Protein AF-A0A7Z9WKA9-F1 (afdb_monomer_lite)

pLDDT: mean 94.16, std 6.02, range [57.19, 98.69]

Secondary structure (DSSP, 8-state):
-TT---PPP--GGG--HHHHHHHHHHT-TTS---PPPP--SEEEEE--HHHHHHTEEE--TTTGGGS---SSSEEEEEEEETTT--EEEEEEEGGGTEEE--HHHHHHTTPPBTBEEEEEE-SSTTEEEEEE-EEEEEEEEEEEEEEETTEEEEEEEEEEEEE-B-TTT-EEES-HHHHHHHHHHHHHTT--HHHHHHHHHHHHHTTSTT--EEHHHHHHHHTTTS---HHHHHHHHHH-TTEEEEETTEEEE-GGG-

Sequence (258 aa):
MHLRYQPLPYDRASLDEELLALEGELDDEAAEVQAPPEELDSVTIVLTYPHRRAGTIPLTPRTRSFFPRGRAERTMVTLIDGRTGSPMPGWVVHRHNYVCGLDRWYEEHDLPAGAYIKLERTDDPLAVVVDYLPRRQKSEWVRVAMAVGGRLTFEMRKRIIACEYDELMIVGEEDRAQLDALWLETEREQKPIFEVMCQVFPELAKLNPQGTVHAKTLYSAVNVIKRSPPGPIFAELASRACFVPMGNGYWVYDRRAR

Structure (mmCIF, N/CA/C/O backbone):
data_AF-A0A7Z9WKA9-F1
#
_entry.id   AF-A0A7Z9WKA9-F1
#
loop_
_atom_site.group_PDB
_atom_site.id
_atom_site.type_symbol
_atom_site.label_atom_id
_atom_site.label_alt_id
_atom_site.label_comp_id
_atom_site.label_asym_id
_atom_site.label_entity_id
_atom_site.label_seq_id
_atom_site.pdbx_PDB_ins_code
_atom_site.Cartn_x
_atom_site.Cartn_y
_atom_site.Cartn_z
_atom_site.occupancy
_atom_site.B_iso_or_equiv
_atom_site.auth_seq_id
_atom_site.auth_comp_id
_atom_site.auth_asym_id
_atom_site.auth_atom_id
_atom_site.pdbx_PDB_model_num
ATOM 1 N N . MET A 1 1 ? -1.010 -13.952 4.322 1.00 60.34 1 MET A N 1
ATOM 2 C CA . MET A 1 1 ? 0.022 -14.226 3.297 1.00 60.34 1 MET A CA 1
ATOM 3 C C . MET A 1 1 ? 0.643 -12.932 2.792 1.00 60.34 1 MET A C 1
ATOM 5 O O . MET A 1 1 ? 1.835 -12.754 2.978 1.00 60.34 1 MET A O 1
ATOM 9 N N . HIS A 1 2 ? -0.165 -11.991 2.292 1.00 79.62 2 HIS A N 1
ATOM 10 C CA . HIS A 1 2 ? 0.305 -10.767 1.625 1.00 79.62 2 HIS A CA 1
ATOM 11 C C . HIS A 1 2 ? 1.172 -9.800 2.455 1.00 79.62 2 HIS A C 1
ATOM 13 O O . HIS A 1 2 ? 1.857 -8.977 1.870 1.00 79.62 2 HIS A O 1
ATOM 19 N N . LEU A 1 3 ? 1.186 -9.896 3.791 1.00 86.75 3 LEU A N 1
ATOM 20 C CA . LEU A 1 3 ? 1.992 -9.025 4.666 1.00 86.75 3 LEU A CA 1
ATOM 21 C C . LEU A 1 3 ? 3.351 -9.625 5.060 1.00 86.75 3 LEU A C 1
ATOM 23 O O . LEU A 1 3 ? 4.150 -8.967 5.720 1.00 86.75 3 LEU A O 1
ATOM 27 N N . ARG A 1 4 ? 3.634 -10.888 4.709 1.00 84.38 4 ARG A N 1
ATOM 28 C CA . ARG A 1 4 ? 4.904 -11.519 5.084 1.00 84.38 4 ARG A CA 1
ATOM 29 C C . ARG A 1 4 ? 6.014 -11.005 4.171 1.00 84.38 4 ARG A C 1
ATOM 31 O O . ARG A 1 4 ? 6.155 -11.466 3.046 1.00 84.38 4 ARG A O 1
ATOM 38 N N . TYR A 1 5 ? 6.821 -10.089 4.685 1.00 85.62 5 TYR A N 1
ATOM 39 C CA . TYR A 1 5 ? 8.025 -9.614 4.014 1.00 85.62 5 TYR A CA 1
ATOM 40 C C . TYR A 1 5 ? 9.255 -10.434 4.432 1.00 85.62 5 TYR A C 1
ATOM 42 O O . TYR A 1 5 ? 9.424 -10.773 5.606 1.00 85.62 5 TYR A O 1
ATOM 50 N N . GLN A 1 6 ? 10.110 -10.765 3.465 1.00 84.06 6 GLN A N 1
ATOM 51 C CA . GLN A 1 6 ? 11.454 -11.291 3.705 1.00 84.06 6 GLN A CA 1
ATOM 52 C C . GLN A 1 6 ? 12.446 -10.158 3.425 1.00 84.06 6 GLN A C 1
ATOM 54 O O . GLN A 1 6 ? 12.483 -9.712 2.278 1.00 84.06 6 GLN A O 1
ATOM 59 N N . PRO A 1 7 ? 13.214 -9.685 4.426 1.00 84.38 7 PRO A N 1
ATOM 60 C CA . PRO A 1 7 ? 14.126 -8.562 4.253 1.00 84.38 7 PRO A CA 1
ATOM 61 C C . PRO A 1 7 ? 15.066 -8.744 3.061 1.00 84.38 7 PRO A C 1
ATOM 63 O O . PRO A 1 7 ? 15.837 -9.702 3.004 1.00 84.38 7 PRO A O 1
ATOM 66 N N . LEU A 1 8 ? 14.980 -7.812 2.117 1.00 83.88 8 LEU A N 1
ATOM 67 C CA . LEU A 1 8 ? 15.891 -7.681 0.993 1.00 83.88 8 LEU A CA 1
ATOM 68 C C . LEU A 1 8 ? 16.941 -6.629 1.359 1.00 83.88 8 LEU A C 1
ATOM 70 O O . LEU A 1 8 ? 16.554 -5.506 1.686 1.00 83.88 8 LEU A O 1
ATOM 74 N N . PRO A 1 9 ? 18.244 -6.956 1.324 1.00 85.19 9 PRO A N 1
ATOM 75 C CA . PRO A 1 9 ? 19.276 -5.954 1.533 1.00 85.19 9 PRO A CA 1
ATOM 76 C C . PRO A 1 9 ? 19.237 -4.946 0.381 1.00 85.19 9 PRO A C 1
ATOM 78 O O . PRO A 1 9 ? 19.224 -5.336 -0.787 1.00 85.19 9 PRO A O 1
ATOM 81 N N . TYR A 1 10 ? 19.236 -3.660 0.710 1.00 90.56 10 TYR A N 1
ATOM 82 C CA . TYR A 1 10 ? 19.367 -2.574 -0.253 1.00 90.56 10 TYR A CA 1
ATOM 83 C C . TYR A 1 10 ? 20.232 -1.463 0.338 1.00 90.56 10 TYR A C 1
ATOM 85 O O . TYR A 1 10 ? 20.338 -1.328 1.556 1.00 90.56 10 TYR A O 1
ATOM 93 N N . ASP A 1 11 ? 20.874 -0.680 -0.525 1.00 88.06 11 ASP A N 1
ATOM 94 C CA . ASP A 1 11 ? 21.623 0.491 -0.088 1.00 88.06 11 ASP A CA 1
ATOM 95 C C . ASP A 1 11 ? 20.686 1.698 -0.006 1.00 88.06 11 ASP A C 1
ATOM 97 O O . ASP A 1 11 ? 20.358 2.314 -1.020 1.00 88.06 11 ASP A O 1
ATOM 101 N N . ARG A 1 12 ? 20.243 2.050 1.203 1.00 89.75 12 ARG A N 1
ATOM 102 C CA . ARG A 1 12 ? 19.384 3.222 1.416 1.00 89.75 12 ARG A CA 1
ATOM 103 C C . ARG A 1 12 ? 20.073 4.540 1.043 1.00 89.75 12 ARG A C 1
ATOM 105 O O . ARG A 1 12 ? 19.378 5.501 0.733 1.00 89.75 12 ARG A O 1
ATOM 112 N N . ALA A 1 13 ? 21.409 4.595 1.024 1.00 90.25 13 ALA A N 1
ATOM 113 C CA . ALA A 1 13 ? 22.141 5.785 0.589 1.00 90.25 13 ALA A CA 1
ATOM 114 C C . ALA A 1 13 ? 22.026 6.040 -0.926 1.00 90.25 13 ALA A C 1
ATOM 116 O O . ALA A 1 13 ? 22.354 7.132 -1.381 1.00 90.25 13 ALA A O 1
ATOM 117 N N . SER A 1 14 ? 21.539 5.060 -1.698 1.00 90.62 14 SER A N 1
ATOM 118 C CA . SER A 1 14 ? 21.220 5.240 -3.120 1.00 90.62 14 SER A CA 1
ATOM 119 C C . SER A 1 14 ? 19.932 6.032 -3.369 1.00 90.62 14 SER A C 1
ATOM 121 O O . SER A 1 14 ? 19.694 6.454 -4.498 1.00 90.62 14 SER A O 1
ATOM 123 N N . LEU A 1 15 ? 19.099 6.228 -2.341 1.00 93.94 15 LEU A N 1
ATOM 124 C CA . LEU A 1 15 ? 17.851 6.973 -2.460 1.00 93.94 15 LEU A CA 1
ATOM 125 C C . LEU A 1 15 ? 18.128 8.472 -2.337 1.00 93.94 15 LEU A C 1
ATOM 127 O O . LEU A 1 15 ? 18.676 8.928 -1.332 1.00 93.94 15 LEU A O 1
ATOM 131 N N . ASP A 1 16 ? 17.727 9.233 -3.351 1.00 93.50 16 ASP A N 1
ATOM 132 C CA . ASP A 1 16 ? 17.749 10.692 -3.300 1.00 93.50 16 ASP A CA 1
ATOM 133 C C . ASP A 1 16 ? 16.645 11.252 -2.382 1.00 93.50 16 ASP A C 1
ATOM 135 O O . ASP A 1 16 ? 15.792 10.526 -1.864 1.00 93.50 16 ASP A O 1
ATOM 139 N N . GLU A 1 17 ? 16.667 12.567 -2.151 1.00 93.81 17 GLU A N 1
ATOM 140 C CA . GLU A 1 17 ? 15.704 13.242 -1.270 1.00 93.81 17 GLU A CA 1
ATOM 141 C C . GLU A 1 17 ? 14.246 13.026 -1.705 1.00 93.81 17 GLU A C 1
ATOM 143 O O . GLU A 1 17 ? 13.363 12.905 -0.855 1.00 93.81 17 GLU A O 1
ATOM 148 N N . GLU A 1 18 ? 13.994 12.928 -3.013 1.00 95.12 18 GLU A N 1
ATOM 149 C CA . GLU A 1 18 ? 12.659 12.694 -3.562 1.00 95.12 18 GLU A CA 1
ATOM 150 C C . GLU A 1 18 ? 12.162 11.278 -3.236 1.00 95.12 18 GLU A C 1
ATOM 152 O O . GLU A 1 18 ? 11.067 11.116 -2.694 1.00 95.12 18 GLU A O 1
ATOM 157 N N . LEU A 1 19 ? 12.967 10.241 -3.487 1.00 95.81 19 LEU A N 1
ATOM 158 C CA . LEU A 1 19 ? 12.618 8.857 -3.155 1.00 95.81 19 LEU A CA 1
ATOM 159 C C . LEU A 1 19 ? 12.483 8.640 -1.643 1.00 95.81 19 LEU A C 1
ATOM 161 O O . LEU A 1 19 ? 11.615 7.880 -1.210 1.00 95.81 19 LEU A O 1
ATOM 165 N N . LEU A 1 20 ? 13.297 9.323 -0.835 1.00 94.06 20 LEU A N 1
ATOM 166 C CA . LEU A 1 20 ? 13.196 9.299 0.626 1.00 94.06 20 LEU A CA 1
ATOM 167 C C . LEU A 1 20 ? 11.899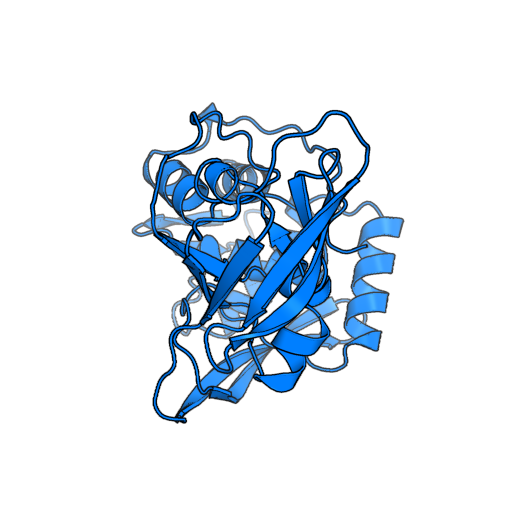 9.950 1.126 1.00 94.06 20 LEU A C 1
ATOM 169 O O . LEU A 1 20 ? 11.256 9.412 2.029 1.00 94.06 20 LEU A O 1
ATOM 173 N N . ALA A 1 21 ? 11.488 11.073 0.531 1.00 93.50 21 ALA A N 1
ATOM 174 C CA . ALA A 1 21 ? 10.212 11.710 0.845 1.00 93.50 21 ALA A CA 1
ATOM 175 C C . ALA A 1 21 ? 9.033 10.792 0.484 1.00 93.50 21 ALA A C 1
ATOM 177 O O . ALA A 1 21 ? 8.147 10.572 1.310 1.00 93.50 21 ALA A O 1
ATOM 178 N N . LEU A 1 22 ? 9.066 10.175 -0.703 1.00 95.12 22 LEU A N 1
ATOM 179 C CA . LEU A 1 22 ? 8.049 9.213 -1.138 1.00 95.12 22 LEU A CA 1
ATOM 180 C C . LEU A 1 22 ? 8.000 7.958 -0.250 1.00 95.12 22 LEU A C 1
ATOM 182 O O . LEU A 1 22 ? 6.915 7.433 -0.003 1.00 95.12 22 LEU A O 1
ATOM 186 N N . GLU A 1 23 ? 9.145 7.467 0.239 1.00 93.25 23 GLU A N 1
ATOM 187 C CA . GLU A 1 23 ? 9.205 6.354 1.201 1.00 93.25 23 GLU A CA 1
ATOM 188 C C . GLU A 1 23 ? 8.469 6.724 2.497 1.00 93.25 23 GLU A C 1
ATOM 190 O O . GLU A 1 23 ? 7.663 5.933 2.988 1.00 93.25 23 GLU A O 1
ATOM 195 N N . GLY A 1 24 ? 8.695 7.938 3.009 1.00 90.75 24 GLY A N 1
ATOM 196 C CA . GLY A 1 24 ? 8.009 8.459 4.192 1.00 90.75 24 GLY A CA 1
ATOM 197 C C . GLY A 1 24 ? 6.506 8.680 3.987 1.00 90.75 24 GLY A C 1
ATOM 198 O O . GLY A 1 24 ? 5.721 8.379 4.881 1.00 90.75 24 GLY A O 1
ATOM 199 N N . GLU A 1 25 ? 6.083 9.153 2.811 1.00 91.62 25 GLU A N 1
ATOM 200 C CA . GLU A 1 25 ? 4.660 9.311 2.477 1.00 91.62 25 GLU A CA 1
ATOM 201 C C . GLU A 1 25 ? 3.904 7.981 2.414 1.00 91.62 25 GLU A C 1
ATOM 203 O O . GLU A 1 25 ? 2.739 7.915 2.811 1.00 91.62 25 GLU A O 1
ATOM 208 N N . LEU A 1 26 ? 4.545 6.941 1.869 1.00 93.38 26 LEU A N 1
ATOM 209 C CA . LEU A 1 26 ? 3.947 5.611 1.748 1.00 93.38 26 LEU A CA 1
ATOM 210 C C . LEU A 1 26 ? 3.748 4.942 3.108 1.00 93.38 26 LEU A C 1
ATOM 212 O O . LEU A 1 26 ? 2.854 4.105 3.214 1.00 93.38 26 LEU A O 1
ATOM 216 N N . ASP A 1 27 ? 4.554 5.327 4.106 1.00 89.50 27 ASP A N 1
ATOM 217 C CA . ASP A 1 27 ? 4.420 4.941 5.513 1.00 89.50 27 ASP A CA 1
ATOM 218 C C . ASP A 1 27 ? 4.144 3.433 5.670 1.00 89.50 27 ASP A C 1
ATOM 220 O O . ASP A 1 27 ? 3.139 3.000 6.229 1.00 89.50 27 ASP A O 1
ATOM 224 N N . ASP A 1 28 ? 5.019 2.620 5.076 1.00 93.38 28 ASP A N 1
ATOM 225 C CA . ASP A 1 28 ? 4.931 1.159 5.077 1.00 93.38 28 ASP A CA 1
ATOM 226 C C . ASP A 1 28 ? 5.552 0.585 6.364 1.00 93.38 28 ASP A C 1
ATOM 228 O O . ASP A 1 28 ? 6.647 0.969 6.775 1.00 93.38 28 ASP A O 1
ATOM 232 N N . GLU A 1 29 ? 4.881 -0.373 7.004 1.00 91.88 29 GLU A N 1
ATOM 233 C CA . GLU A 1 29 ? 5.267 -0.954 8.295 1.00 91.88 29 GLU A CA 1
ATOM 234 C C . GLU A 1 29 ? 6.562 -1.779 8.264 1.00 91.88 29 GLU A C 1
ATOM 236 O O . GLU A 1 29 ? 7.122 -2.096 9.320 1.00 91.88 29 GLU A O 1
ATOM 241 N N . ALA A 1 30 ? 7.016 -2.162 7.069 1.00 90.50 30 ALA A N 1
ATOM 242 C CA . ALA A 1 30 ? 8.261 -2.883 6.842 1.00 90.50 30 ALA A CA 1
ATOM 243 C C . ALA A 1 30 ? 9.398 -1.978 6.337 1.00 90.50 30 ALA A C 1
ATOM 245 O O . ALA A 1 30 ? 10.492 -2.485 6.077 1.00 90.50 30 ALA A O 1
ATOM 246 N N . ALA A 1 31 ? 9.162 -0.670 6.181 1.00 85.75 31 ALA A N 1
ATOM 247 C CA . ALA A 1 31 ? 10.208 0.288 5.842 1.00 85.75 31 ALA A CA 1
ATOM 248 C C . ALA A 1 31 ? 11.189 0.484 7.013 1.00 85.75 31 ALA A C 1
ATOM 250 O O . ALA A 1 31 ? 10.827 0.361 8.184 1.00 85.75 31 ALA A O 1
ATOM 251 N N . GLU A 1 32 ? 12.438 0.843 6.708 1.00 74.31 32 GLU A N 1
ATOM 252 C CA . GLU A 1 32 ? 13.486 1.079 7.716 1.00 74.31 32 GLU A CA 1
ATOM 253 C C . GLU A 1 32 ? 13.305 2.392 8.505 1.00 74.31 32 GLU A C 1
ATOM 255 O O . GLU A 1 32 ? 14.186 2.791 9.266 1.00 74.31 32 GLU A O 1
ATOM 260 N N . VAL A 1 33 ? 12.172 3.084 8.343 1.00 67.44 33 VAL A N 1
ATOM 261 C CA . VAL A 1 33 ? 11.924 4.400 8.938 1.00 67.44 33 VAL A CA 1
ATOM 262 C C . VAL A 1 33 ? 11.877 4.301 10.465 1.00 67.44 33 VAL A C 1
ATOM 264 O O . VAL A 1 33 ? 10.927 3.798 11.064 1.00 67.44 33 VAL A O 1
ATOM 267 N N . GLN A 1 34 ? 12.915 4.835 11.108 1.00 57.19 34 GLN A N 1
ATOM 268 C CA . GLN A 1 34 ? 13.026 4.961 12.560 1.00 57.19 34 GLN A CA 1
ATOM 269 C C . GLN A 1 34 ? 12.619 6.368 13.004 1.00 57.19 34 GLN A C 1
ATOM 271 O O . GLN A 1 34 ? 13.444 7.147 13.477 1.00 57.19 34 GLN A O 1
ATOM 276 N N . ALA A 1 35 ? 11.343 6.711 12.837 1.00 69.81 35 ALA A N 1
ATOM 277 C CA . ALA A 1 35 ? 10.785 7.900 13.473 1.00 69.81 35 ALA A CA 1
ATOM 278 C C . ALA A 1 35 ? 10.156 7.520 14.827 1.00 69.81 35 ALA A C 1
ATOM 280 O O . ALA A 1 35 ? 9.567 6.437 14.951 1.00 69.81 35 ALA A O 1
ATOM 281 N N . PRO A 1 36 ? 10.282 8.367 15.867 1.00 71.56 36 PRO A N 1
ATOM 282 C CA . PRO A 1 36 ? 9.514 8.175 17.088 1.00 71.56 36 PRO A CA 1
ATOM 283 C C . PRO A 1 36 ? 8.014 8.249 16.763 1.00 71.56 36 PRO A C 1
ATOM 285 O O . PRO A 1 36 ? 7.633 8.961 15.833 1.00 71.56 36 PRO A O 1
ATOM 288 N N . PRO A 1 37 ? 7.153 7.537 17.512 1.00 76.00 37 PRO A N 1
ATOM 289 C CA . PRO A 1 37 ? 5.719 7.645 17.313 1.00 76.00 37 PRO A CA 1
ATOM 290 C C . PRO A 1 37 ? 5.246 9.090 17.462 1.00 76.00 37 PRO A C 1
ATOM 292 O O . PRO A 1 37 ? 5.643 9.771 18.410 1.00 76.00 37 PRO A O 1
ATOM 295 N N . GLU A 1 38 ? 4.383 9.530 16.555 1.00 79.75 38 GLU A N 1
ATOM 296 C CA . GLU A 1 38 ? 3.747 10.840 16.647 1.00 79.75 38 GLU A CA 1
ATOM 297 C C . GLU A 1 38 ? 2.510 10.735 17.548 1.00 79.75 38 GLU A C 1
ATOM 299 O O . GLU A 1 38 ? 1.639 9.885 17.340 1.00 79.75 38 GLU A O 1
ATOM 304 N N . GLU A 1 39 ? 2.425 11.578 18.577 1.00 84.38 39 GLU A N 1
ATOM 305 C CA . GLU A 1 39 ? 1.226 11.683 19.413 1.00 84.38 39 GLU A CA 1
ATOM 306 C C . GLU A 1 39 ? 0.208 12.574 18.696 1.00 84.38 39 GLU A C 1
ATOM 308 O O . GLU A 1 39 ? 0.204 13.795 18.843 1.00 84.38 39 GLU A O 1
ATOM 313 N N . LEU A 1 40 ? -0.613 11.939 17.859 1.00 88.50 40 LEU A N 1
ATOM 314 C CA . LEU A 1 40 ? -1.681 12.573 17.093 1.00 88.50 40 LEU A CA 1
ATOM 315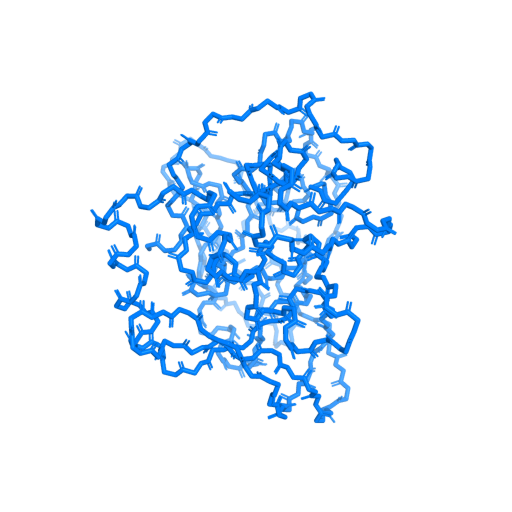 C C . LEU A 1 40 ? -3.050 12.192 17.675 1.00 88.50 40 LEU A C 1
ATOM 317 O O . LEU A 1 40 ? -3.236 11.079 18.184 1.00 88.50 40 LEU A O 1
ATOM 321 N N . ASP A 1 41 ? -4.016 13.102 17.543 1.00 93.00 41 ASP A N 1
ATOM 322 C CA . ASP A 1 41 ? -5.435 12.831 17.828 1.00 93.00 41 ASP A CA 1
ATOM 323 C C . ASP A 1 41 ? -6.137 12.176 16.632 1.00 93.00 41 ASP A C 1
ATOM 325 O O . ASP A 1 41 ? -7.083 11.404 16.793 1.00 93.00 41 ASP A O 1
ATOM 329 N N . SER A 1 42 ? -5.652 12.454 15.417 1.00 96.38 42 SER A N 1
ATOM 330 C CA . SER A 1 42 ? -6.128 11.838 14.183 1.00 96.38 42 SER A CA 1
ATOM 331 C C . SER A 1 42 ? -5.021 11.747 13.137 1.00 96.38 42 SER A C 1
ATOM 333 O O . SER A 1 42 ? -4.151 12.616 13.056 1.00 96.38 42 SER A O 1
ATOM 335 N N . VAL A 1 43 ? -5.060 10.693 12.323 1.00 96.62 43 VAL A N 1
ATOM 336 C CA . VAL A 1 43 ? -4.153 10.495 11.191 1.00 96.62 43 VAL A CA 1
ATOM 337 C C . VAL A 1 43 ? -4.918 9.942 9.996 1.00 96.62 43 VAL A C 1
ATOM 339 O O . VAL A 1 43 ? -5.817 9.120 10.155 1.00 96.62 43 VAL A O 1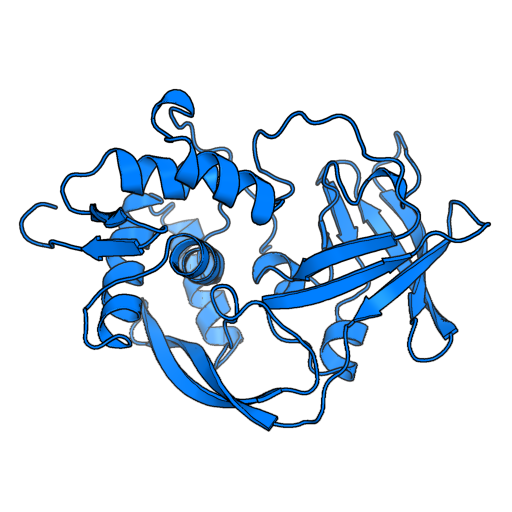
ATOM 342 N N . THR A 1 44 ? -4.527 10.363 8.795 1.00 97.12 44 THR A N 1
ATOM 343 C CA . THR A 1 44 ? -4.993 9.770 7.539 1.00 97.12 44 THR A CA 1
ATOM 344 C C . THR A 1 44 ? -3.832 9.064 6.852 1.00 97.12 44 THR A C 1
ATOM 346 O O . THR A 1 44 ? -2.771 9.664 6.655 1.00 97.12 44 THR A O 1
ATOM 349 N N . ILE A 1 45 ? -4.051 7.808 6.472 1.00 96.44 45 ILE A N 1
ATOM 350 C CA . ILE A 1 45 ? -3.089 6.955 5.769 1.00 96.44 45 ILE A CA 1
ATOM 351 C C . ILE A 1 45 ? -3.686 6.431 4.462 1.00 96.44 45 ILE A C 1
ATOM 353 O O . ILE A 1 45 ? -4.905 6.406 4.287 1.00 96.44 45 ILE A O 1
ATOM 357 N N . VAL A 1 46 ? -2.829 5.977 3.549 1.00 97.62 46 VAL A N 1
ATOM 358 C CA . VAL A 1 46 ? -3.258 5.300 2.319 1.00 97.62 46 VAL A CA 1
ATOM 359 C C . VAL A 1 46 ? -3.382 3.797 2.574 1.00 97.62 46 VAL A C 1
ATOM 361 O O . VAL A 1 46 ? -2.441 3.158 3.040 1.00 97.62 46 VAL A O 1
ATOM 364 N N . LEU A 1 47 ? -4.524 3.204 2.224 1.00 97.94 47 LEU A N 1
ATOM 365 C CA . LEU A 1 47 ? -4.734 1.759 2.277 1.00 97.94 47 LEU A CA 1
ATOM 366 C C . LEU A 1 47 ? -3.917 1.063 1.182 1.00 97.94 47 LEU A C 1
ATOM 368 O O . LEU A 1 47 ? -4.316 1.042 0.018 1.00 97.94 47 LEU A O 1
ATOM 372 N N . THR A 1 48 ? -2.776 0.472 1.526 1.00 97.81 48 THR A N 1
ATOM 373 C CA . THR A 1 48 ? -1.955 -0.246 0.539 1.00 97.81 48 THR A CA 1
ATOM 374 C C . THR A 1 48 ? -2.615 -1.562 0.108 1.00 97.81 48 THR A C 1
ATOM 376 O O . THR A 1 48 ? -3.443 -2.133 0.823 1.00 97.81 48 THR A O 1
ATOM 379 N N . TYR A 1 49 ? -2.244 -2.081 -1.068 1.00 97.62 49 TYR A N 1
ATOM 380 C CA . TYR A 1 49 ? -2.816 -3.329 -1.585 1.00 97.62 49 TYR A CA 1
ATOM 381 C C . TYR A 1 49 ? -2.656 -4.527 -0.621 1.00 97.62 49 TYR A C 1
ATOM 383 O O . TYR A 1 49 ? -3.657 -5.203 -0.365 1.00 97.62 49 TYR A O 1
ATOM 391 N N . PRO A 1 50 ? -1.477 -4.783 -0.010 1.00 97.06 50 PRO A N 1
ATOM 392 C CA . PRO A 1 50 ? -1.326 -5.858 0.973 1.00 97.06 50 PRO A CA 1
ATOM 393 C C . PRO A 1 50 ? -2.272 -5.730 2.173 1.00 97.06 50 PRO A C 1
ATOM 395 O O . PRO A 1 50 ? -2.849 -6.729 2.607 1.00 97.06 50 PRO A O 1
ATOM 398 N N . HIS A 1 51 ? -2.459 -4.506 2.674 1.00 97.75 51 HIS A N 1
ATOM 399 C CA . HIS A 1 51 ? -3.322 -4.193 3.813 1.00 97.75 51 HIS A CA 1
ATOM 400 C C . HIS A 1 51 ? -4.806 -4.327 3.478 1.00 97.75 51 HIS A C 1
ATOM 402 O O . HIS A 1 51 ? -5.539 -4.975 4.229 1.00 97.75 51 HIS A O 1
ATOM 408 N N . ARG A 1 52 ? -5.228 -3.859 2.292 1.00 97.44 52 ARG A N 1
ATOM 409 C CA . ARG A 1 52 ? -6.567 -4.144 1.756 1.00 97.44 52 ARG A CA 1
ATOM 410 C C . ARG A 1 52 ? -6.785 -5.656 1.751 1.00 97.44 52 ARG A C 1
ATOM 412 O O . ARG A 1 52 ? -7.736 -6.153 2.345 1.00 97.44 52 ARG A O 1
ATOM 419 N N . ARG A 1 53 ? -5.912 -6.406 1.071 1.00 95.94 53 ARG A N 1
ATOM 420 C CA . ARG A 1 53 ? -6.072 -7.855 0.861 1.00 95.94 53 ARG A CA 1
ATOM 421 C C . ARG A 1 53 ? -6.106 -8.658 2.159 1.00 95.94 53 ARG A C 1
ATOM 423 O O . ARG A 1 53 ? -6.693 -9.739 2.175 1.00 95.94 53 ARG A O 1
ATOM 430 N N . ALA A 1 54 ? -5.443 -8.170 3.201 1.00 96.25 54 ALA A N 1
ATOM 431 C CA . ALA A 1 54 ? -5.361 -8.829 4.496 1.00 96.25 54 ALA A CA 1
ATOM 432 C C . ALA A 1 54 ? -6.403 -8.337 5.517 1.00 96.25 54 ALA A C 1
ATOM 434 O O . ALA A 1 54 ? -6.512 -8.957 6.573 1.00 96.25 54 ALA A O 1
ATOM 435 N N . GLY A 1 55 ? -7.145 -7.260 5.232 1.00 97.31 55 GLY A N 1
ATOM 436 C CA . GLY A 1 55 ? -8.080 -6.665 6.191 1.00 97.31 55 GLY A CA 1
ATOM 437 C C . GLY A 1 55 ? -7.368 -6.061 7.399 1.00 97.31 55 GLY A C 1
ATOM 438 O O . GLY A 1 55 ? -7.746 -6.329 8.546 1.00 97.31 55 GLY A O 1
ATOM 439 N N . THR A 1 56 ? -6.281 -5.325 7.153 1.00 97.62 56 THR A N 1
ATOM 440 C CA . THR A 1 56 ? -5.402 -4.805 8.204 1.00 97.62 56 THR A CA 1
ATOM 441 C C . THR A 1 56 ? -4.992 -3.351 7.989 1.00 97.62 56 THR A C 1
ATOM 443 O O . THR A 1 56 ? -5.040 -2.844 6.876 1.00 97.62 56 THR A O 1
ATOM 446 N N . ILE A 1 57 ? -4.503 -2.713 9.054 1.00 96.88 57 ILE A N 1
ATOM 447 C CA . ILE A 1 57 ? -3.863 -1.389 9.044 1.00 96.88 57 ILE A CA 1
ATOM 448 C C . ILE A 1 57 ? -2.408 -1.519 9.523 1.00 96.88 57 ILE A C 1
ATOM 450 O O . ILE A 1 57 ? -2.165 -2.269 10.476 1.00 96.88 57 ILE A O 1
ATOM 454 N N . PRO A 1 58 ? -1.439 -0.819 8.907 1.00 95.69 58 PRO A N 1
ATOM 455 C CA . PRO A 1 58 ? -0.045 -0.833 9.349 1.00 95.69 58 PRO A CA 1
ATOM 456 C C . PRO A 1 58 ? 0.144 -0.142 10.707 1.00 95.69 58 PRO A C 1
ATOM 458 O O . PRO A 1 58 ? -0.524 0.844 11.011 1.00 95.69 58 PRO A O 1
ATOM 461 N N . LEU A 1 59 ? 1.093 -0.630 11.514 1.00 93.81 59 LEU A N 1
ATOM 462 C CA . LEU A 1 59 ? 1.600 0.029 12.727 1.00 93.81 59 LEU A CA 1
ATOM 463 C C . LEU A 1 59 ? 2.930 0.727 12.435 1.00 93.81 59 LEU A C 1
ATOM 465 O O . LEU A 1 59 ? 4.015 0.200 12.712 1.00 93.81 59 LEU A O 1
ATOM 469 N N . THR A 1 60 ? 2.827 1.941 11.924 1.00 92.50 60 THR A N 1
ATOM 470 C CA . THR A 1 60 ? 3.940 2.820 11.562 1.00 92.50 60 THR A CA 1
ATOM 471 C C . THR A 1 60 ? 4.185 3.856 12.657 1.00 92.50 60 THR A C 1
ATOM 473 O O . THR A 1 60 ? 3.420 3.912 13.627 1.00 92.50 60 THR A O 1
ATOM 476 N N . PRO A 1 61 ? 5.230 4.698 12.567 1.00 89.25 61 PRO A N 1
ATOM 477 C CA . PRO A 1 61 ? 5.391 5.816 13.494 1.00 89.25 61 PRO A CA 1
ATOM 478 C C . PRO A 1 61 ? 4.137 6.702 13.607 1.00 89.25 61 PRO A C 1
ATOM 480 O O . PRO A 1 61 ? 3.819 7.161 14.704 1.00 89.25 61 PRO A O 1
ATOM 483 N N . ARG A 1 62 ? 3.369 6.868 12.521 1.00 91.00 62 ARG A N 1
ATOM 484 C CA . ARG A 1 62 ? 2.172 7.724 12.500 1.00 91.00 62 ARG A CA 1
ATOM 485 C C . ARG A 1 62 ? 0.916 7.066 13.075 1.00 91.00 62 ARG A C 1
ATOM 487 O O . ARG A 1 62 ? 0.032 7.772 13.546 1.00 91.00 62 ARG A O 1
ATOM 494 N N . THR A 1 63 ? 0.814 5.735 13.060 1.00 94.25 63 THR A N 1
ATOM 495 C CA . THR A 1 63 ? -0.389 5.016 13.534 1.00 94.25 63 THR A CA 1
ATOM 496 C C . THR A 1 63 ? -0.193 4.303 14.870 1.00 94.25 63 THR A C 1
ATOM 498 O O . THR A 1 63 ? -1.160 4.004 15.568 1.00 94.25 63 THR A O 1
ATOM 501 N N . ARG A 1 64 ? 1.051 4.022 15.278 1.00 92.56 64 ARG A N 1
ATOM 502 C CA . ARG A 1 64 ? 1.348 3.194 16.458 1.00 92.56 64 ARG A CA 1
ATOM 503 C C . ARG A 1 64 ? 0.850 3.790 17.773 1.00 92.56 64 ARG A C 1
ATOM 505 O O . ARG A 1 64 ? 0.558 3.025 18.686 1.00 92.56 64 ARG A O 1
ATOM 512 N N . SER A 1 65 ? 0.766 5.113 17.894 1.00 92.94 65 SER A N 1
ATOM 513 C CA . SER A 1 65 ? 0.296 5.787 19.115 1.00 92.94 65 SER A CA 1
ATOM 514 C C . SER A 1 65 ? -1.208 5.609 19.364 1.00 92.94 65 SER A C 1
ATOM 516 O O . SER A 1 65 ? -1.644 5.747 20.507 1.00 92.94 65 SER A O 1
ATOM 518 N N . PHE A 1 66 ? -1.990 5.249 18.340 1.00 95.19 66 PHE A N 1
ATOM 519 C CA . PHE A 1 66 ? -3.427 4.981 18.454 1.00 95.19 66 PHE A CA 1
ATOM 520 C C . PHE A 1 66 ? -3.723 3.629 19.108 1.00 95.19 66 PHE A C 1
ATOM 522 O O . PHE A 1 66 ? -4.814 3.426 19.623 1.00 95.19 66 PHE A O 1
ATOM 529 N N . PHE A 1 67 ? -2.762 2.703 19.108 1.00 94.94 67 PHE A N 1
ATOM 530 C CA . PHE A 1 67 ? -2.967 1.331 19.561 1.00 94.94 67 PHE A CA 1
ATOM 531 C C . PHE A 1 67 ? -2.163 1.025 20.832 1.00 94.94 67 PHE A C 1
ATOM 533 O O . PHE A 1 67 ? -1.080 1.582 21.048 1.00 94.94 67 PHE A O 1
ATOM 540 N N . PRO A 1 68 ? -2.642 0.101 21.685 1.00 92.50 68 PRO A N 1
ATOM 541 C CA . PRO A 1 68 ? -1.933 -0.279 22.897 1.00 92.50 68 PRO A CA 1
ATOM 542 C C . PRO A 1 68 ? -0.575 -0.897 22.564 1.00 92.50 68 PRO A C 1
ATOM 544 O O . PRO A 1 68 ? -0.444 -1.716 21.654 1.00 92.50 68 PRO A O 1
ATOM 547 N N . ARG A 1 69 ? 0.441 -0.568 23.365 1.00 87.81 69 ARG A N 1
ATOM 548 C CA . ARG A 1 69 ? 1.743 -1.246 23.324 1.00 87.81 69 ARG A CA 1
ATOM 549 C C . ARG A 1 69 ? 1.677 -2.525 24.155 1.00 87.81 69 ARG A C 1
ATOM 551 O O . ARG A 1 69 ? 1.077 -2.543 25.226 1.00 87.81 69 ARG A O 1
ATOM 558 N N . GLY A 1 70 ? 2.318 -3.596 23.696 1.00 80.12 70 GLY A N 1
ATOM 559 C CA . GLY A 1 70 ? 2.284 -4.878 24.394 1.00 80.12 70 GLY A CA 1
ATOM 560 C C . GLY A 1 70 ? 3.515 -5.739 24.143 1.00 80.12 70 GLY A C 1
ATOM 561 O O . GLY A 1 70 ? 4.215 -5.579 23.149 1.00 80.12 70 GLY A O 1
ATOM 562 N N . ARG A 1 71 ? 3.778 -6.659 25.079 1.00 76.12 71 ARG A N 1
ATOM 563 C CA . ARG A 1 71 ? 4.766 -7.745 24.919 1.00 76.12 71 ARG A CA 1
ATOM 564 C C . ARG A 1 71 ? 4.128 -9.075 24.506 1.00 76.12 71 ARG A C 1
ATOM 566 O O . ARG A 1 71 ? 4.848 -10.005 24.160 1.00 76.12 71 ARG A O 1
ATOM 573 N N . ALA A 1 72 ? 2.799 -9.177 24.590 1.00 83.56 72 ALA A N 1
ATOM 574 C CA . ALA A 1 72 ? 2.056 -10.332 24.100 1.00 83.56 72 ALA A CA 1
ATOM 575 C C . ALA A 1 72 ? 2.175 -10.431 22.571 1.00 83.56 72 ALA A C 1
ATOM 577 O O . ALA A 1 72 ? 2.450 -9.436 21.906 1.00 83.56 72 ALA A O 1
ATOM 578 N N . GLU A 1 73 ? 1.933 -11.616 21.999 1.00 87.25 73 GLU A N 1
ATOM 579 C CA . GLU A 1 73 ? 1.917 -11.764 20.536 1.00 87.25 73 GLU A CA 1
ATOM 580 C C . GLU A 1 73 ? 0.837 -10.871 19.912 1.00 87.25 73 GLU A C 1
ATOM 582 O O . GLU A 1 73 ? 1.068 -10.230 18.883 1.00 87.25 73 GLU A O 1
ATOM 587 N N . ARG A 1 74 ? -0.337 -10.821 20.557 1.00 92.62 74 ARG A N 1
ATOM 588 C CA . ARG A 1 74 ? -1.494 -10.046 20.111 1.00 92.62 74 ARG A CA 1
ATOM 589 C C . ARG A 1 74 ? -2.205 -9.393 21.288 1.00 92.62 74 ARG A C 1
ATOM 591 O O . ARG A 1 74 ? -2.306 -9.999 22.353 1.00 92.62 74 ARG A O 1
ATOM 598 N N . THR A 1 75 ? -2.736 -8.196 21.067 1.00 95.56 75 THR A N 1
ATOM 599 C CA . THR A 1 75 ? -3.626 -7.499 22.007 1.00 95.56 75 THR A CA 1
ATOM 600 C C . THR A 1 75 ? -4.968 -7.267 21.330 1.00 95.56 75 THR A C 1
ATOM 602 O O . THR A 1 75 ? -5.001 -6.769 20.208 1.00 95.56 75 THR A O 1
ATOM 605 N N . MET A 1 76 ? -6.063 -7.640 21.992 1.00 96.25 76 MET A N 1
ATOM 606 C CA . MET A 1 76 ? -7.410 -7.353 21.499 1.00 96.25 76 MET A CA 1
ATOM 607 C C . MET A 1 76 ? -7.722 -5.865 21.672 1.00 96.25 76 MET A C 1
ATOM 609 O O . MET A 1 76 ? -7.398 -5.285 22.708 1.00 96.25 76 MET A O 1
ATOM 613 N N . VAL A 1 77 ? -8.347 -5.279 20.660 1.00 97.56 77 VAL A N 1
ATOM 614 C CA . VAL A 1 77 ? -8.824 -3.894 20.634 1.00 97.56 77 VAL A CA 1
ATOM 615 C C . VAL A 1 77 ? -10.223 -3.847 20.031 1.00 97.56 77 VAL A C 1
ATOM 617 O O . VAL A 1 77 ? -10.646 -4.777 19.340 1.00 97.56 77 VAL A O 1
ATOM 620 N N . THR A 1 78 ? -10.928 -2.753 20.273 1.00 98.38 78 THR A N 1
ATOM 621 C CA . THR A 1 78 ? -12.200 -2.435 19.629 1.00 98.38 78 THR A CA 1
ATOM 622 C C . THR A 1 78 ? -11.948 -1.409 18.532 1.00 98.38 78 THR A C 1
ATOM 624 O O . THR A 1 78 ? -11.494 -0.300 18.797 1.00 98.38 78 THR A O 1
ATOM 627 N N . LEU A 1 79 ? -12.238 -1.769 17.289 1.00 98.50 79 LEU A N 1
ATOM 628 C CA . LEU A 1 79 ? -12.249 -0.848 16.159 1.00 98.50 79 LEU A CA 1
ATOM 629 C C . LEU A 1 79 ? -13.672 -0.311 16.020 1.00 98.50 79 LEU A C 1
ATOM 631 O O . LEU A 1 79 ? -14.600 -1.082 15.821 1.00 98.50 79 LEU A O 1
ATOM 635 N N . ILE A 1 80 ? -13.873 0.988 16.172 1.00 98.62 80 ILE A N 1
ATOM 636 C CA . ILE A 1 80 ? -15.195 1.610 16.073 1.00 98.62 80 ILE A CA 1
ATOM 637 C C . ILE A 1 80 ? -15.355 2.130 14.650 1.00 98.62 80 ILE A C 1
ATOM 639 O O . ILE A 1 80 ? -14.548 2.938 14.201 1.00 98.62 80 ILE A O 1
ATOM 643 N N . ASP A 1 81 ? -16.388 1.686 13.944 1.00 98.25 81 ASP A N 1
ATOM 644 C CA . ASP A 1 81 ? -16.716 2.221 12.625 1.00 98.25 81 ASP A CA 1
ATOM 645 C C . ASP A 1 81 ? -17.155 3.687 12.759 1.00 98.25 81 ASP A C 1
ATOM 647 O O . ASP A 1 81 ? -18.225 3.967 13.301 1.00 98.25 81 ASP A O 1
ATOM 651 N N . GLY A 1 82 ? -16.357 4.626 12.250 1.00 97.44 82 GLY A N 1
ATOM 652 C CA . GLY A 1 82 ? -16.651 6.061 12.301 1.00 97.44 82 GLY A CA 1
ATOM 653 C C . GLY A 1 82 ? -17.933 6.458 11.561 1.00 97.44 82 GLY A C 1
ATOM 654 O O . GLY A 1 82 ? -18.522 7.497 11.861 1.00 97.44 82 GLY A O 1
ATOM 655 N N . ARG A 1 83 ? -18.426 5.613 10.643 1.00 94.44 83 ARG A N 1
ATOM 656 C CA . ARG A 1 83 ? -19.669 5.862 9.896 1.00 94.44 83 ARG A CA 1
ATOM 657 C C . ARG A 1 83 ? -20.922 5.533 10.695 1.00 94.44 83 ARG A C 1
ATOM 659 O O . ARG A 1 83 ? -21.936 6.215 10.548 1.00 94.44 83 ARG A O 1
ATOM 666 N N . THR A 1 84 ? -20.876 4.460 11.481 1.00 96.38 84 THR A N 1
ATOM 667 C CA . THR A 1 84 ? -22.061 3.878 12.137 1.00 96.38 84 THR A CA 1
ATOM 668 C C . THR A 1 84 ? -21.991 3.901 13.662 1.00 96.38 84 THR A C 1
ATOM 670 O O . THR A 1 84 ? -23.014 3.729 14.319 1.00 96.38 84 THR A O 1
ATOM 673 N N . GLY A 1 85 ? -20.804 4.105 14.235 1.00 96.81 85 GLY A N 1
ATOM 674 C CA . GLY A 1 85 ? -20.518 3.928 15.658 1.00 96.81 85 GLY A CA 1
ATOM 675 C C . GLY A 1 85 ? -20.446 2.460 16.094 1.00 96.81 85 GLY A C 1
ATOM 676 O O . GLY A 1 85 ? -20.324 2.186 17.288 1.00 96.81 85 GLY A O 1
ATOM 677 N N . SER A 1 86 ? -20.543 1.508 15.160 1.00 97.38 86 SER A N 1
ATOM 678 C CA . SER A 1 86 ? -20.582 0.081 15.487 1.00 97.38 86 SER A CA 1
ATOM 679 C C . SER A 1 86 ? -19.204 -0.420 15.929 1.00 97.38 86 SER A C 1
ATOM 681 O O . SER A 1 86 ? -18.215 -0.171 15.236 1.00 97.38 86 SER A O 1
ATOM 683 N N . PRO A 1 87 ? -19.107 -1.158 17.049 1.00 97.94 87 PRO A N 1
ATOM 684 C CA . PRO A 1 87 ? -17.855 -1.769 17.465 1.00 97.94 87 PRO A CA 1
ATOM 685 C C . PRO A 1 87 ? -17.553 -3.020 16.632 1.00 97.94 87 PRO A C 1
ATOM 687 O O . PRO A 1 87 ? -18.412 -3.876 16.417 1.00 97.94 87 PRO A O 1
ATOM 690 N N . MET A 1 88 ? -16.299 -3.157 16.225 1.00 98.00 88 MET A N 1
ATOM 691 C CA . MET A 1 88 ? -15.746 -4.285 15.485 1.00 98.00 88 MET A CA 1
ATOM 692 C C . MET A 1 88 ? -14.549 -4.848 16.265 1.00 98.00 88 MET A C 1
ATOM 694 O O . MET A 1 88 ? -13.711 -4.081 16.747 1.00 98.00 88 MET A O 1
ATOM 698 N N . PRO A 1 89 ? -14.431 -6.174 16.430 1.00 97.75 89 PRO A N 1
ATOM 699 C CA . PRO A 1 89 ? -13.279 -6.757 17.107 1.00 97.75 89 PRO A CA 1
ATOM 700 C C . PRO A 1 89 ? -12.020 -6.621 16.243 1.00 97.75 89 PRO A C 1
ATOM 702 O O . PRO A 1 89 ? -12.036 -6.949 15.057 1.00 97.75 89 PRO A O 1
ATOM 705 N N . GLY A 1 90 ? -10.915 -6.194 16.852 1.00 97.56 90 GLY A N 1
ATOM 706 C CA . GLY A 1 90 ? -9.612 -6.121 16.200 1.00 97.56 90 GLY A CA 1
ATOM 707 C C . GLY A 1 90 ? -8.486 -6.697 17.052 1.00 97.56 90 GLY A C 1
ATOM 708 O O . GLY A 1 90 ? -8.605 -6.859 18.269 1.00 97.56 90 GLY A O 1
ATOM 709 N N . TRP A 1 91 ? -7.358 -6.997 16.409 1.00 97.00 91 TRP A N 1
ATOM 710 C CA . TRP A 1 91 ? -6.153 -7.465 17.094 1.00 97.00 91 TRP A CA 1
ATOM 711 C C . TRP A 1 91 ? -4.918 -6.728 16.611 1.00 97.00 91 TRP A C 1
ATOM 713 O O . TRP A 1 91 ? -4.570 -6.772 15.433 1.00 97.00 91 TRP A O 1
ATOM 723 N N . VAL A 1 92 ? -4.207 -6.120 17.553 1.00 96.56 92 VAL A N 1
ATOM 724 C CA . VAL A 1 92 ? -2.867 -5.574 17.349 1.00 96.56 92 VAL A CA 1
ATOM 725 C C . VAL A 1 92 ? -1.888 -6.741 17.329 1.00 96.56 92 VAL A C 1
ATOM 727 O O . VAL A 1 92 ? -1.752 -7.440 18.332 1.00 96.56 92 VAL A O 1
ATOM 730 N N . VAL A 1 93 ? -1.211 -6.971 16.206 1.00 93.75 93 VAL A N 1
ATOM 731 C CA . VAL A 1 93 ? -0.222 -8.042 16.019 1.00 93.75 93 VAL A CA 1
ATOM 732 C C . VAL A 1 93 ? 1.183 -7.451 16.122 1.00 93.75 93 VAL A C 1
ATOM 734 O O . VAL A 1 93 ? 1.789 -7.038 15.133 1.00 93.75 93 VAL A O 1
ATOM 737 N N . HIS A 1 94 ? 1.722 -7.430 17.344 1.00 89.50 94 HIS A N 1
ATOM 738 C CA . HIS A 1 94 ? 2.957 -6.706 17.685 1.00 89.50 94 HIS A CA 1
ATOM 739 C C . HIS A 1 94 ? 4.177 -7.178 16.897 1.00 89.50 94 HIS A C 1
ATOM 741 O O . HIS A 1 94 ? 4.970 -6.364 16.437 1.00 89.50 94 HIS A O 1
ATOM 747 N N . ARG A 1 95 ? 4.316 -8.494 16.694 1.00 86.00 95 ARG A N 1
ATOM 748 C CA . ARG A 1 95 ? 5.468 -9.078 15.984 1.00 86.00 95 ARG A CA 1
ATOM 749 C C . ARG A 1 95 ? 5.555 -8.639 14.520 1.00 86.00 95 ARG A C 1
ATOM 751 O O . ARG A 1 95 ? 6.641 -8.651 13.948 1.00 86.00 95 ARG A O 1
ATOM 758 N N . HIS A 1 96 ? 4.418 -8.315 13.913 1.00 84.75 96 HIS A N 1
ATOM 759 C CA . HIS A 1 96 ? 4.318 -8.042 12.484 1.00 84.75 96 HIS A CA 1
ATOM 760 C C . HIS A 1 96 ? 3.856 -6.616 12.171 1.00 84.75 96 HIS A C 1
ATOM 762 O O . HIS A 1 96 ? 3.620 -6.317 11.010 1.00 84.75 96 HIS A O 1
ATOM 768 N N . ASN A 1 97 ? 3.767 -5.746 13.183 1.00 91.38 97 ASN A N 1
ATOM 769 C CA . ASN A 1 97 ? 3.455 -4.326 13.035 1.00 91.38 97 ASN A CA 1
ATOM 770 C C . ASN A 1 97 ? 2.167 -4.040 12.237 1.00 91.38 97 ASN A C 1
ATOM 772 O O . ASN A 1 97 ? 2.162 -3.179 11.366 1.00 91.38 97 ASN A O 1
ATOM 776 N N . TYR A 1 98 ? 1.059 -4.716 12.545 1.00 95.00 98 TYR A N 1
ATOM 777 C CA . TYR A 1 98 ? -0.245 -4.369 11.969 1.00 95.00 98 TYR A CA 1
ATOM 778 C C . TYR A 1 98 ? -1.396 -4.637 12.939 1.00 95.00 98 TYR A C 1
ATOM 780 O O . TYR A 1 98 ? -1.242 -5.360 13.924 1.00 95.00 98 TYR A O 1
ATOM 788 N N . VAL A 1 99 ? -2.568 -4.092 12.627 1.00 97.00 99 VAL A N 1
ATOM 789 C CA . VAL A 1 99 ? -3.843 -4.385 13.293 1.00 97.00 99 VAL A CA 1
ATOM 790 C C . VAL A 1 99 ? -4.758 -5.099 12.309 1.00 97.00 99 VAL A C 1
ATOM 792 O O . VAL A 1 99 ? -4.887 -4.632 11.183 1.00 97.00 99 VAL A O 1
ATOM 795 N N . CYS A 1 100 ? -5.369 -6.223 12.685 1.00 97.12 100 CYS A N 1
ATOM 796 C CA . CYS A 1 100 ? -6.322 -6.952 11.838 1.00 97.12 100 CYS A CA 1
ATOM 797 C C . CYS A 1 100 ? -7.760 -6.880 12.360 1.00 97.12 100 CYS A C 1
ATOM 799 O O . CYS A 1 100 ? -7.971 -6.588 13.536 1.00 97.12 100 CYS A O 1
ATOM 801 N N . GLY A 1 101 ? -8.723 -7.180 11.481 1.00 97.00 101 GLY A N 1
ATOM 802 C CA . GLY A 1 101 ? -10.164 -7.174 11.781 1.00 97.00 101 GLY A CA 1
ATOM 803 C C . GLY A 1 101 ? -10.999 -6.262 10.875 1.00 97.00 101 GLY A C 1
ATOM 804 O O . GLY A 1 101 ? -12.133 -5.951 11.218 1.00 97.00 101 GLY A O 1
ATOM 805 N N . LEU A 1 102 ? -10.441 -5.801 9.748 1.00 98.00 102 LEU A N 1
ATOM 806 C CA . LEU A 1 102 ? -11.069 -4.822 8.850 1.00 98.00 102 LEU A CA 1
ATOM 807 C C . LEU A 1 102 ? -11.445 -5.393 7.477 1.00 98.00 102 LEU A C 1
ATOM 809 O O . LEU A 1 102 ? -11.874 -4.645 6.608 1.00 98.00 102 LEU A O 1
ATOM 813 N N . ASP A 1 103 ? -11.298 -6.701 7.265 1.00 96.25 103 ASP A N 1
ATOM 814 C CA . ASP A 1 103 ? -11.640 -7.374 6.006 1.00 96.25 103 ASP A CA 1
ATOM 815 C C . ASP A 1 103 ? -13.098 -7.122 5.610 1.00 96.25 103 ASP A C 1
ATOM 817 O O . ASP A 1 103 ? -13.358 -6.589 4.532 1.00 96.25 103 ASP A O 1
ATOM 821 N N . ARG A 1 104 ? -14.038 -7.409 6.517 1.00 96.75 104 ARG A N 1
ATOM 822 C CA . ARG A 1 104 ? -15.468 -7.174 6.275 1.00 96.75 104 ARG A CA 1
ATOM 823 C C . ARG A 1 104 ? -15.793 -5.699 6.112 1.00 96.75 104 ARG A C 1
ATOM 825 O O . ARG A 1 104 ? -16.554 -5.348 5.225 1.00 96.75 104 ARG A O 1
ATOM 832 N N . TRP A 1 105 ? -15.186 -4.837 6.926 1.00 98.00 105 TRP A N 1
ATOM 833 C CA . TRP A 1 105 ? -15.433 -3.396 6.866 1.00 98.00 105 TRP A CA 1
ATOM 834 C C . TRP A 1 105 ? -14.978 -2.800 5.523 1.00 98.00 105 TRP A C 1
ATOM 836 O O . TRP A 1 105 ? -15.704 -2.015 4.918 1.00 98.00 105 TRP A O 1
ATOM 846 N N . TYR A 1 106 ? -13.826 -3.228 4.992 1.00 97.75 106 TYR A N 1
ATOM 847 C CA . TYR A 1 106 ? -13.385 -2.837 3.648 1.00 97.75 106 TYR A CA 1
ATOM 848 C C . TYR A 1 106 ? -14.331 -3.330 2.547 1.00 97.75 106 TYR A C 1
ATOM 850 O O . TYR A 1 106 ? -14.536 -2.614 1.570 1.00 97.75 106 TYR A O 1
ATOM 858 N N . GLU A 1 107 ? -14.889 -4.537 2.678 1.00 95.88 107 GLU A N 1
ATOM 859 C CA . GLU A 1 107 ? -15.838 -5.103 1.710 1.00 95.88 107 GLU A CA 1
ATOM 860 C C . GLU A 1 107 ? -17.208 -4.407 1.759 1.00 95.88 107 GLU A C 1
ATOM 862 O O . GLU A 1 107 ? -17.750 -4.057 0.713 1.00 95.88 107 GLU A O 1
ATOM 867 N N . GLU A 1 108 ? -17.747 -4.158 2.954 1.00 96.06 108 GLU A N 1
ATOM 868 C CA . GLU A 1 108 ? -19.044 -3.499 3.163 1.00 96.06 108 GLU A CA 1
ATOM 869 C C . GLU A 1 108 ? -19.068 -2.063 2.625 1.00 96.06 108 GLU A C 1
ATOM 871 O O . GLU A 1 108 ? -20.081 -1.627 2.074 1.00 96.06 108 GLU A O 1
ATOM 876 N N . HIS A 1 109 ? -17.947 -1.343 2.739 1.00 95.81 109 HIS A N 1
ATOM 877 C CA . HIS A 1 109 ? -17.800 0.030 2.243 1.00 95.81 109 HIS A CA 1
ATOM 878 C C . HIS A 1 109 ? -17.183 0.124 0.835 1.00 95.81 109 HIS A C 1
ATOM 880 O O . HIS A 1 109 ? -16.961 1.233 0.350 1.00 95.81 109 HIS A O 1
ATOM 886 N N . ASP A 1 110 ? -16.922 -1.010 0.172 1.00 95.31 110 ASP A N 1
ATOM 887 C CA . ASP A 1 110 ? -16.303 -1.101 -1.164 1.00 95.31 110 ASP A CA 1
ATOM 888 C C . ASP A 1 110 ? -15.000 -0.279 -1.285 1.00 95.31 110 ASP A C 1
ATOM 890 O O . ASP A 1 110 ? -14.786 0.481 -2.234 1.00 95.31 110 ASP A O 1
ATOM 894 N N . LEU A 1 111 ? -14.120 -0.387 -0.278 1.00 97.00 111 LEU A N 1
ATOM 895 C CA . LEU A 1 111 ? -12.883 0.396 -0.222 1.00 97.00 111 LEU A CA 1
ATOM 896 C C . LEU A 1 111 ? -11.782 -0.230 -1.102 1.00 97.00 111 LEU A C 1
ATOM 898 O O . LEU A 1 111 ? -11.353 -1.368 -0.853 1.00 97.00 111 LEU A O 1
ATOM 902 N N . PRO A 1 112 ? -11.268 0.497 -2.115 1.00 96.94 112 PRO A N 1
ATOM 903 C CA . PRO A 1 112 ? -10.174 0.017 -2.950 1.00 96.94 112 PRO A CA 1
ATOM 904 C C . PRO A 1 112 ? -8.819 0.148 -2.241 1.00 96.94 112 PRO A C 1
ATOM 906 O O . PRO A 1 112 ? -8.633 0.973 -1.344 1.00 96.94 112 PRO A O 1
ATOM 909 N N . ALA A 1 113 ? -7.813 -0.590 -2.722 1.00 97.69 113 ALA A N 1
ATOM 910 C CA . ALA A 1 113 ? -6.431 -0.198 -2.453 1.00 97.69 113 ALA A CA 1
ATOM 911 C C . ALA A 1 113 ? -6.201 1.222 -3.002 1.00 97.69 113 ALA A C 1
ATOM 913 O O . ALA A 1 113 ? -6.671 1.543 -4.092 1.00 97.69 113 ALA A O 1
ATOM 914 N N . GLY A 1 114 ? -5.509 2.066 -2.242 1.00 97.88 114 GLY A N 1
ATOM 915 C CA . GLY A 1 114 ? -5.350 3.498 -2.486 1.00 97.88 114 GLY A CA 1
ATOM 916 C C . GLY A 1 114 ? -6.331 4.384 -1.710 1.00 97.88 114 GLY A C 1
ATOM 917 O O . GLY A 1 114 ? -6.100 5.588 -1.651 1.00 97.88 114 GLY A O 1
ATOM 918 N N . ALA A 1 115 ? -7.390 3.834 -1.102 1.00 98.06 115 ALA A N 1
ATOM 919 C CA . ALA A 1 115 ? -8.342 4.609 -0.300 1.00 98.06 115 ALA A CA 1
ATOM 920 C C . ALA A 1 115 ? -7.673 5.294 0.902 1.00 98.06 115 ALA A C 1
ATOM 922 O O . ALA A 1 115 ? -6.768 4.729 1.517 1.00 98.06 115 ALA A O 1
ATOM 923 N N . TYR A 1 116 ? -8.149 6.484 1.269 1.00 98.38 116 TYR A N 1
ATOM 924 C CA . TYR A 1 116 ? -7.714 7.144 2.498 1.00 98.38 116 TYR A CA 1
ATOM 925 C C . TYR A 1 116 ? -8.480 6.613 3.708 1.00 98.38 116 TYR A C 1
ATOM 927 O O . TYR A 1 116 ? -9.704 6.745 3.782 1.00 98.38 116 TYR A O 1
ATOM 935 N N . ILE A 1 117 ? -7.740 6.060 4.669 1.00 98.31 117 ILE A N 1
ATOM 936 C CA . ILE A 1 117 ? -8.257 5.584 5.953 1.00 98.31 117 ILE A CA 1
ATOM 937 C C . ILE A 1 117 ? -7.879 6.588 7.026 1.00 98.31 117 ILE A C 1
ATOM 939 O O . ILE A 1 117 ? -6.709 6.950 7.160 1.00 98.31 117 ILE A O 1
ATOM 943 N N . LYS A 1 118 ? -8.873 7.027 7.789 1.00 98.31 118 LYS A N 1
ATOM 944 C CA . LYS A 1 118 ? -8.713 7.926 8.920 1.00 98.31 118 LYS A CA 1
ATOM 945 C C . LYS A 1 118 ? -8.777 7.121 10.211 1.00 98.31 118 LYS A C 1
ATOM 947 O O . LYS A 1 118 ? -9.682 6.314 10.405 1.00 98.31 118 LYS A O 1
ATOM 952 N N . LEU A 1 119 ? -7.817 7.356 11.091 1.00 98.25 119 LEU A N 1
ATOM 953 C CA . LEU A 1 119 ? -7.842 6.885 12.466 1.00 98.25 119 LEU A CA 1
ATOM 954 C C . LEU A 1 119 ? -8.080 8.066 13.396 1.00 98.25 119 LEU A C 1
ATOM 956 O O . LEU A 1 119 ? -7.540 9.155 13.175 1.00 98.25 119 LEU A O 1
ATOM 960 N N . GLU A 1 120 ? -8.867 7.843 14.441 1.00 97.88 120 GLU A N 1
ATOM 961 C CA . GLU A 1 120 ? -9.082 8.822 15.504 1.00 97.88 120 GLU A CA 1
ATOM 962 C C . GLU A 1 120 ? -8.968 8.149 16.867 1.00 97.88 120 GLU A C 1
ATOM 964 O O . GLU A 1 120 ? -9.424 7.019 17.085 1.00 97.88 120 GLU A O 1
ATOM 969 N N . ARG A 1 121 ? -8.309 8.855 17.784 1.00 95.56 121 ARG A N 1
ATOM 970 C CA . ARG A 1 121 ? -8.122 8.408 19.157 1.00 95.56 121 ARG A CA 1
ATOM 971 C C . ARG A 1 121 ? -9.443 8.494 19.916 1.00 95.56 121 ARG A C 1
ATOM 973 O O . ARG A 1 121 ? -10.244 9.396 19.692 1.00 95.56 121 ARG A O 1
ATOM 980 N N . THR A 1 122 ? -9.637 7.569 20.848 1.00 95.69 122 THR A N 1
ATOM 981 C CA . THR A 1 122 ? -10.713 7.652 21.839 1.00 95.69 122 THR A CA 1
ATOM 982 C C . THR A 1 122 ? -10.139 7.799 23.243 1.00 95.69 122 THR A C 1
ATOM 984 O O . THR A 1 122 ? -8.935 7.635 23.453 1.00 95.69 122 THR A O 1
ATOM 987 N N . ASP A 1 123 ? -11.009 8.075 24.212 1.00 93.94 123 ASP A N 1
ATOM 988 C CA . ASP A 1 123 ? -10.635 8.092 25.627 1.00 93.94 123 ASP A CA 1
ATOM 989 C C . ASP A 1 123 ? -10.245 6.694 26.154 1.00 93.94 123 ASP A C 1
ATOM 991 O O . ASP A 1 123 ? -9.534 6.587 27.155 1.00 93.94 123 ASP A O 1
ATOM 995 N N . ASP A 1 124 ? -10.686 5.616 25.489 1.00 95.31 124 ASP A N 1
ATOM 996 C CA . ASP A 1 124 ? -10.289 4.244 25.808 1.00 95.31 124 ASP A CA 1
ATOM 997 C C . ASP A 1 124 ? -9.046 3.849 24.982 1.00 95.31 124 ASP A C 1
ATOM 999 O O . ASP A 1 124 ? -9.124 3.736 23.758 1.00 95.31 124 ASP A O 1
ATOM 1003 N N . PRO A 1 125 ? -7.891 3.563 25.612 1.00 91.88 125 PRO A N 1
ATOM 1004 C CA . PRO A 1 125 ? -6.675 3.161 24.901 1.00 91.88 125 PRO A CA 1
ATOM 1005 C C . PRO A 1 125 ? -6.786 1.801 24.189 1.00 91.88 125 PRO A C 1
ATOM 1007 O O . PRO A 1 125 ? -5.874 1.421 23.454 1.00 91.88 125 PRO A O 1
ATOM 1010 N N . LEU A 1 126 ? -7.856 1.037 24.429 1.00 96.19 126 LEU A N 1
ATOM 1011 C CA . LEU A 1 126 ? -8.180 -0.202 23.725 1.00 96.19 126 LEU A CA 1
ATOM 1012 C C . LEU A 1 126 ? -9.254 -0.009 22.648 1.00 96.19 126 LEU A C 1
ATOM 1014 O O . LEU A 1 126 ? -9.621 -0.996 22.008 1.00 96.19 126 LEU A O 1
ATOM 1018 N N . ALA A 1 127 ? -9.730 1.218 22.417 1.00 97.62 127 ALA A N 1
ATOM 1019 C CA . ALA A 1 127 ? -10.692 1.532 21.372 1.00 97.62 127 ALA A CA 1
ATOM 1020 C C . ALA A 1 127 ? -10.176 2.623 20.423 1.00 97.62 127 ALA A C 1
ATOM 1022 O O . ALA A 1 127 ? -9.671 3.666 20.838 1.00 97.62 127 ALA A O 1
ATOM 1023 N N . VAL A 1 128 ? -10.320 2.385 19.121 1.00 98.19 128 VAL A N 1
ATOM 1024 C CA . VAL A 1 128 ? -9.856 3.298 18.067 1.00 98.19 128 VAL A CA 1
ATOM 1025 C C . VAL A 1 128 ? -10.957 3.455 17.038 1.00 98.19 128 VAL A C 1
ATOM 1027 O O . VAL A 1 128 ? -11.518 2.455 16.591 1.00 98.19 128 VAL A O 1
ATOM 1030 N N . VAL A 1 129 ? -11.261 4.689 16.640 1.00 98.56 129 VAL A N 1
ATOM 1031 C CA . VAL A 1 129 ? -12.195 4.931 15.537 1.00 98.56 129 VAL A CA 1
ATOM 1032 C C . VAL A 1 129 ? -11.460 4.733 14.218 1.00 98.56 129 VAL A C 1
ATOM 1034 O O . VAL A 1 129 ? -10.373 5.275 14.016 1.00 98.56 129 VAL A O 1
ATOM 1037 N N . VAL A 1 130 ? -12.068 3.957 13.327 1.00 98.44 130 VAL A N 1
ATOM 1038 C CA . VAL A 1 130 ? -11.624 3.738 11.952 1.00 98.44 130 VAL A CA 1
ATOM 1039 C C . VAL A 1 130 ? -12.694 4.297 11.025 1.00 98.44 130 VAL A C 1
ATOM 1041 O O . VAL A 1 130 ? -13.851 3.890 11.090 1.00 98.44 130 VAL A O 1
ATOM 1044 N N . ASP A 1 131 ? -12.308 5.230 10.166 1.00 98.38 131 ASP A N 1
ATOM 1045 C CA . ASP A 1 131 ? -13.185 5.852 9.177 1.00 98.38 131 ASP A CA 1
ATOM 1046 C C . ASP A 1 131 ? -12.473 5.945 7.816 1.00 98.38 131 ASP A C 1
ATOM 1048 O O . ASP A 1 131 ? -11.290 5.628 7.672 1.00 98.38 131 ASP A O 1
ATOM 1052 N N . TYR A 1 132 ? -13.190 6.380 6.791 1.00 97.88 132 TYR A N 1
ATOM 1053 C CA . TYR A 1 132 ? -12.647 6.749 5.490 1.00 97.88 132 TYR A CA 1
ATOM 1054 C C . TYR A 1 132 ? -13.162 8.131 5.097 1.00 97.88 132 TYR A C 1
ATOM 1056 O O . TYR A 1 132 ? -14.121 8.648 5.664 1.00 97.88 132 TYR A O 1
ATOM 1064 N N . LEU A 1 133 ? -12.534 8.759 4.108 1.00 97.44 133 LEU A N 1
ATOM 1065 C CA . LEU A 1 133 ? -12.987 10.057 3.610 1.00 97.44 133 LEU A CA 1
ATOM 1066 C C . LEU A 1 133 ? -14.063 9.841 2.532 1.00 97.44 133 LEU A C 1
ATOM 1068 O O . LEU A 1 133 ? -13.718 9.417 1.428 1.00 97.44 133 LEU A O 1
ATOM 1072 N N . PRO A 1 134 ? -15.364 10.069 2.803 1.00 95.75 134 PRO A N 1
ATOM 1073 C CA . PRO A 1 134 ? -16.407 9.819 1.820 1.00 95.75 134 PRO A CA 1
ATOM 1074 C C . PRO A 1 134 ? -16.389 10.891 0.738 1.00 95.75 134 PRO A C 1
ATOM 1076 O O . PRO A 1 134 ? -16.133 12.068 0.995 1.00 95.75 134 PRO A O 1
ATOM 1079 N N . ARG A 1 135 ? -16.782 10.500 -0.468 1.00 94.50 135 ARG A N 1
ATOM 1080 C CA . ARG A 1 135 ? -17.017 11.439 -1.560 1.00 94.50 135 ARG A CA 1
ATOM 1081 C C . ARG A 1 135 ? -18.227 11.022 -2.372 1.00 94.50 135 ARG A C 1
ATOM 1083 O O . ARG A 1 135 ? -18.723 9.900 -2.273 1.00 94.50 135 ARG A O 1
ATOM 1090 N N . ARG A 1 136 ? -18.715 11.926 -3.220 1.00 94.06 136 ARG A N 1
ATOM 1091 C CA . ARG A 1 136 ? -19.803 11.591 -4.141 1.00 94.06 136 ARG A CA 1
ATOM 1092 C C . ARG A 1 136 ? -19.364 10.447 -5.058 1.00 94.06 136 ARG A C 1
ATOM 1094 O O . ARG A 1 136 ? -18.329 10.553 -5.710 1.00 94.06 136 ARG A O 1
ATOM 1101 N N . GLN A 1 137 ? -20.188 9.402 -5.147 1.00 93.31 137 GLN A N 1
ATOM 1102 C CA . GLN A 1 137 ? -19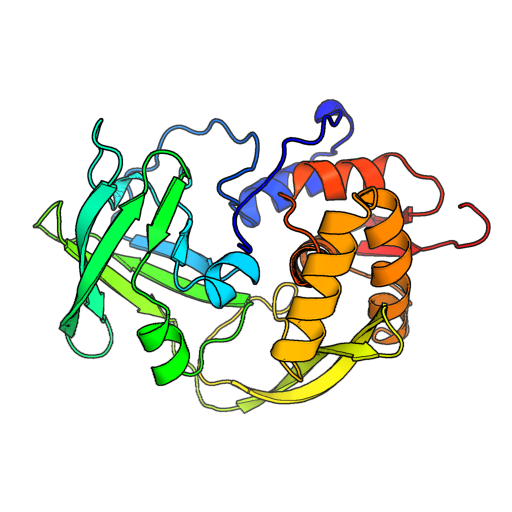.964 8.289 -6.068 1.00 93.31 137 GLN A CA 1
ATOM 1103 C C . GLN A 1 137 ? -19.717 8.802 -7.486 1.00 93.31 137 GLN A C 1
ATOM 1105 O O . GLN A 1 137 ? -20.544 9.518 -8.062 1.00 93.31 137 GLN A O 1
ATOM 1110 N N . LYS A 1 138 ? -18.567 8.425 -8.042 1.00 94.06 138 LYS A N 1
ATOM 1111 C CA . LYS A 1 138 ? -18.147 8.815 -9.385 1.00 94.06 138 LYS A CA 1
ATOM 1112 C C . LYS A 1 138 ? -17.504 7.630 -10.088 1.00 94.06 138 LYS A C 1
ATOM 1114 O O . LYS A 1 138 ? -16.783 6.848 -9.473 1.00 94.06 138 LYS A O 1
ATOM 1119 N N . SER A 1 139 ? -17.798 7.496 -11.381 1.00 96.06 139 SER A N 1
ATOM 1120 C CA . SER A 1 139 ? -17.113 6.542 -12.249 1.00 96.06 139 SER A CA 1
ATOM 1121 C C . SER A 1 139 ? -15.715 7.072 -12.554 1.00 96.06 139 SER A C 1
ATOM 1123 O O . SER A 1 139 ? -15.582 8.079 -13.247 1.00 96.06 139 SER A O 1
ATOM 1125 N N . GLU A 1 140 ? -14.696 6.359 -12.095 1.00 96.06 140 GLU A N 1
ATOM 1126 C CA . GLU A 1 140 ? -13.285 6.689 -12.287 1.00 96.06 140 GLU A CA 1
ATOM 1127 C C . GLU A 1 140 ? -12.583 5.622 -13.114 1.00 96.06 140 GLU A C 1
ATOM 1129 O O . GLU A 1 140 ? -12.982 4.456 -13.118 1.00 96.06 140 GLU A O 1
ATOM 1134 N N . TRP A 1 141 ? -11.523 6.021 -13.808 1.00 96.44 141 TRP A N 1
ATOM 1135 C CA . TRP A 1 141 ? -10.632 5.091 -14.486 1.00 96.44 141 TRP A CA 1
ATOM 1136 C C . TRP A 1 141 ? -9.594 4.567 -13.498 1.00 96.44 141 TRP A C 1
ATOM 1138 O O . TRP A 1 141 ? -8.736 5.311 -13.033 1.00 96.44 141 TRP A O 1
ATOM 1148 N N . VAL A 1 142 ? -9.665 3.274 -13.200 1.00 97.00 142 VAL A N 1
ATOM 1149 C CA . VAL A 1 142 ? -8.781 2.591 -12.254 1.00 97.00 142 VAL A CA 1
ATOM 1150 C C . VAL A 1 142 ? -7.891 1.608 -13.002 1.00 97.00 142 VAL A C 1
ATOM 1152 O O . VAL A 1 142 ? -8.342 0.935 -13.931 1.00 97.00 142 VAL A O 1
ATOM 1155 N N . ARG A 1 143 ? -6.630 1.508 -12.576 1.00 97.56 143 ARG A N 1
ATOM 1156 C CA . ARG A 1 143 ? -5.698 0.467 -13.027 1.00 97.56 143 ARG A CA 1
ATOM 1157 C C . ARG A 1 143 ? -6.131 -0.849 -12.397 1.00 97.56 143 ARG A C 1
ATOM 1159 O O . ARG A 1 143 ? -6.055 -0.994 -11.181 1.00 97.56 143 ARG A O 1
ATOM 1166 N N . VAL A 1 144 ? -6.616 -1.782 -13.203 1.00 98.06 144 VAL A N 1
ATOM 1167 C CA . VAL A 1 144 ? -7.079 -3.089 -12.733 1.00 98.06 144 VAL A CA 1
ATOM 1168 C C . VAL A 1 144 ? -6.045 -4.147 -13.083 1.00 98.06 144 VAL A C 1
ATOM 1170 O O . VAL A 1 144 ? -5.714 -4.331 -14.254 1.00 98.06 144 VAL A O 1
ATOM 1173 N N . ALA A 1 145 ? -5.538 -4.813 -12.051 1.00 98.12 145 ALA A N 1
ATOM 1174 C CA . ALA A 1 145 ? -4.586 -5.904 -12.137 1.00 98.12 145 ALA A CA 1
ATOM 1175 C C . ALA A 1 145 ? -5.272 -7.212 -12.553 1.00 98.12 145 ALA A C 1
ATOM 1177 O O . ALA A 1 145 ? -6.317 -7.567 -12.010 1.00 98.12 145 ALA A O 1
ATOM 1178 N N . MET A 1 146 ? -4.650 -7.944 -13.475 1.00 97.75 146 MET A N 1
ATOM 1179 C CA . MET A 1 146 ? -5.084 -9.262 -13.947 1.00 97.75 146 MET A CA 1
ATOM 1180 C C . MET A 1 146 ? -3.886 -10.190 -14.100 1.00 97.75 146 MET A C 1
ATOM 1182 O O . MET A 1 146 ? -2.833 -9.776 -14.591 1.00 97.75 146 MET A O 1
ATOM 1186 N N . ALA A 1 147 ? -4.068 -11.465 -13.772 1.00 96.94 147 ALA A N 1
ATOM 1187 C CA . ALA A 1 147 ? -3.126 -12.507 -14.156 1.00 96.94 147 ALA A CA 1
ATOM 1188 C C . ALA A 1 147 ? -3.508 -13.058 -15.540 1.00 96.94 147 ALA A C 1
ATOM 1190 O O . ALA A 1 147 ? -4.570 -13.648 -15.710 1.00 96.94 147 ALA A O 1
ATOM 1191 N N . VAL A 1 148 ? -2.644 -12.870 -16.539 1.00 94.88 148 VAL A N 1
ATOM 1192 C CA . VAL A 1 148 ? -2.845 -13.376 -17.906 1.00 94.88 148 VAL A CA 1
ATOM 1193 C C . VAL A 1 148 ? -1.598 -14.140 -18.331 1.00 94.88 148 VAL A C 1
ATOM 1195 O O . VAL A 1 148 ? -0.502 -13.586 -18.373 1.00 94.88 148 VAL A O 1
ATOM 1198 N N . GLY A 1 149 ? -1.749 -15.435 -18.623 1.00 90.31 149 GLY A N 1
ATOM 1199 C CA . GLY A 1 149 ? -0.634 -16.284 -19.061 1.00 90.31 149 GLY A CA 1
ATOM 1200 C C . GLY A 1 149 ? 0.525 -16.355 -18.056 1.00 90.31 149 GLY A C 1
ATOM 1201 O O . GLY A 1 149 ? 1.684 -16.315 -18.465 1.00 90.31 149 GLY A O 1
ATOM 1202 N N . GLY A 1 150 ? 0.224 -16.394 -16.752 1.00 90.25 150 GLY A N 1
ATOM 1203 C CA . GLY A 1 150 ? 1.238 -16.437 -15.686 1.00 90.25 150 GLY A CA 1
ATOM 1204 C C . GLY A 1 150 ? 1.994 -15.118 -15.481 1.00 90.25 150 GLY A C 1
ATOM 1205 O O . GLY A 1 150 ? 3.084 -15.106 -14.911 1.00 90.25 150 GLY A O 1
ATOM 1206 N N . ARG A 1 151 ? 1.456 -13.996 -15.973 1.00 93.56 151 ARG A N 1
ATOM 1207 C CA . ARG A 1 151 ? 2.044 -12.661 -15.812 1.00 93.56 151 ARG A CA 1
ATOM 1208 C C . ARG A 1 151 ? 1.024 -11.679 -15.275 1.00 93.56 151 ARG A C 1
ATOM 1210 O O . ARG A 1 151 ? -0.159 -11.769 -15.596 1.00 93.56 151 ARG A O 1
ATOM 1217 N N . LEU A 1 152 ? 1.508 -10.722 -14.492 1.00 97.31 152 LEU A N 1
ATOM 1218 C CA . LEU A 1 152 ? 0.699 -9.596 -14.059 1.00 97.31 152 LEU A CA 1
ATOM 1219 C C . LEU A 1 152 ? 0.561 -8.624 -15.223 1.00 97.31 152 LEU A C 1
ATOM 1221 O O . LEU A 1 152 ? 1.560 -8.218 -15.807 1.00 97.31 152 LEU A O 1
ATOM 1225 N N . THR A 1 153 ? -0.670 -8.261 -15.540 1.00 98.00 153 THR A N 1
ATOM 1226 C CA . THR A 1 153 ? -1.020 -7.289 -16.574 1.00 98.00 153 THR A CA 1
ATOM 1227 C C . THR A 1 153 ? -1.982 -6.266 -15.994 1.00 98.00 153 THR A C 1
ATOM 1229 O O . THR A 1 153 ? -2.634 -6.525 -14.978 1.00 98.00 153 THR A O 1
ATOM 1232 N N . PHE A 1 154 ? -2.076 -5.105 -16.636 1.00 98.00 154 PHE A N 1
ATOM 1233 C CA . PHE A 1 154 ? -2.993 -4.049 -16.220 1.00 98.00 154 PHE A CA 1
ATOM 1234 C C . PHE A 1 154 ? -3.811 -3.512 -17.392 1.00 98.00 154 PHE A C 1
ATOM 1236 O O . PHE A 1 154 ? -3.324 -3.412 -18.522 1.00 98.00 154 PHE A O 1
ATOM 1243 N N . GLU A 1 155 ? -5.042 -3.109 -17.084 1.00 97.38 155 GLU A N 1
ATOM 1244 C CA . GLU A 1 155 ? -5.922 -2.335 -17.961 1.00 97.38 155 GLU A CA 1
ATOM 1245 C C . GLU A 1 155 ? -6.559 -1.180 -17.187 1.00 97.38 155 GLU A C 1
ATOM 1247 O O . GLU A 1 155 ? -6.833 -1.290 -15.991 1.00 97.38 155 GLU A O 1
ATOM 1252 N N . MET A 1 156 ? -6.862 -0.084 -17.884 1.00 97.62 156 MET A N 1
ATOM 1253 C CA . MET A 1 156 ? -7.730 0.954 -17.334 1.00 97.62 156 MET A CA 1
ATOM 1254 C C . MET A 1 156 ? -9.185 0.501 -17.451 1.00 97.62 156 MET A C 1
ATOM 1256 O O . MET A 1 156 ? -9.680 0.276 -18.555 1.00 97.62 156 MET A O 1
ATOM 1260 N N . ARG A 1 157 ? -9.897 0.402 -16.326 1.00 97.56 157 ARG A N 1
ATOM 1261 C CA . ARG A 1 157 ? -11.330 0.075 -16.302 1.00 97.56 157 ARG A CA 1
ATOM 1262 C C . ARG A 1 157 ? -12.104 1.096 -15.488 1.00 97.56 157 ARG A C 1
ATOM 1264 O O . ARG A 1 157 ? -11.607 1.621 -14.495 1.00 97.56 157 ARG A O 1
ATOM 1271 N N . LYS A 1 158 ? -13.347 1.358 -15.896 1.00 96.56 158 LYS A N 1
ATOM 1272 C CA . LYS A 1 158 ? -14.261 2.183 -15.106 1.00 96.56 158 LYS A CA 1
ATOM 1273 C C . LYS A 1 158 ? -14.691 1.429 -13.846 1.00 96.56 158 LYS A C 1
ATOM 1275 O O . LYS A 1 158 ? -15.134 0.281 -13.932 1.00 96.56 158 LYS A O 1
ATOM 1280 N N . ARG A 1 159 ? -14.567 2.082 -12.692 1.00 96.00 159 ARG A N 1
ATOM 1281 C CA . ARG A 1 159 ? -15.056 1.625 -11.384 1.00 96.00 159 ARG A CA 1
ATOM 1282 C C . ARG A 1 159 ? -15.805 2.765 -10.705 1.00 96.00 159 ARG A C 1
ATOM 1284 O O . ARG A 1 159 ? -15.443 3.927 -10.877 1.00 96.00 159 ARG A O 1
ATOM 1291 N N . ILE A 1 160 ? -16.872 2.447 -9.981 1.00 95.62 160 ILE A N 1
ATOM 1292 C CA . ILE A 1 160 ? -17.573 3.431 -9.152 1.00 95.62 160 ILE A CA 1
ATOM 1293 C C . ILE A 1 160 ? -16.804 3.521 -7.840 1.00 95.62 160 ILE A C 1
ATOM 1295 O O . ILE A 1 160 ? -16.622 2.501 -7.197 1.00 95.62 160 ILE A O 1
ATOM 1299 N N . ILE A 1 161 ? -16.348 4.715 -7.463 1.00 95.88 161 ILE A N 1
ATOM 1300 C CA . ILE A 1 161 ? -15.591 4.922 -6.222 1.00 95.88 161 ILE A CA 1
ATOM 1301 C C . ILE A 1 161 ? -16.293 5.975 -5.359 1.00 95.88 161 ILE A C 1
ATOM 1303 O O . ILE A 1 161 ? -16.580 7.081 -5.834 1.00 95.88 161 ILE A O 1
ATOM 1307 N N . ALA A 1 162 ? -16.564 5.619 -4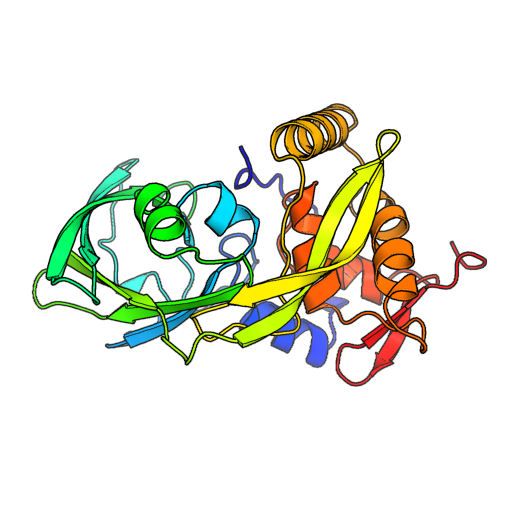.100 1.00 95.69 162 ALA A N 1
ATOM 1308 C CA . ALA A 1 162 ? -17.342 6.402 -3.132 1.00 95.69 162 ALA A CA 1
ATOM 1309 C C . ALA A 1 162 ? -16.506 7.020 -1.989 1.00 95.69 162 ALA A C 1
ATOM 1311 O O . ALA A 1 162 ? -17.063 7.638 -1.082 1.00 95.69 162 ALA A O 1
ATOM 1312 N N . CYS A 1 163 ? -15.181 6.880 -2.030 1.00 97.12 163 CYS A N 1
ATOM 1313 C CA . CYS A 1 163 ? -14.250 7.455 -1.059 1.00 97.12 163 CYS A CA 1
ATOM 1314 C C . CYS A 1 163 ? -13.125 8.232 -1.756 1.00 97.12 163 CYS A C 1
ATOM 1316 O O . CYS A 1 163 ? -12.828 7.981 -2.925 1.00 97.12 163 CYS A O 1
ATOM 1318 N N . GLU A 1 164 ? -12.496 9.170 -1.053 1.00 98.06 164 GLU A N 1
ATOM 1319 C CA . GLU A 1 164 ? -11.238 9.768 -1.496 1.00 98.06 164 GLU A CA 1
ATOM 1320 C C . GLU A 1 164 ? -10.119 8.720 -1.486 1.00 98.06 164 GLU A C 1
ATOM 1322 O O . GLU A 1 164 ? -10.111 7.782 -0.680 1.00 98.06 164 GLU A O 1
ATOM 1327 N N . TYR A 1 165 ? -9.177 8.871 -2.412 1.00 97.81 165 TYR A N 1
ATOM 1328 C CA . TYR A 1 165 ? -8.065 7.948 -2.602 1.00 97.81 165 TYR A CA 1
ATOM 1329 C C . TYR A 1 165 ? -6.859 8.660 -3.212 1.00 97.81 165 TYR A C 1
ATOM 1331 O O . TYR A 1 165 ? -6.984 9.709 -3.841 1.00 97.81 165 TYR A O 1
ATOM 1339 N N . ASP A 1 166 ? -5.696 8.036 -3.079 1.00 98.00 166 ASP A N 1
ATOM 1340 C CA . ASP A 1 166 ? -4.470 8.453 -3.745 1.00 98.00 166 ASP A CA 1
ATOM 1341 C C . ASP A 1 166 ? -4.434 7.902 -5.186 1.00 98.00 166 ASP A C 1
ATOM 1343 O O . ASP A 1 166 ? -4.425 6.687 -5.422 1.00 98.00 166 ASP A O 1
ATOM 1347 N N . GLU A 1 167 ? -4.439 8.800 -6.176 1.00 96.81 167 GLU A N 1
ATOM 1348 C CA . GLU A 1 167 ? -4.505 8.452 -7.605 1.00 96.81 167 GLU A CA 1
ATOM 1349 C C . GLU A 1 167 ? -3.302 7.638 -8.103 1.00 96.81 167 GLU A C 1
ATOM 1351 O O . GLU A 1 167 ? -3.417 6.890 -9.085 1.00 96.81 167 GLU A O 1
ATOM 1356 N N . LEU A 1 168 ? -2.148 7.770 -7.446 1.00 97.94 168 LEU A N 1
ATOM 1357 C CA . LEU A 1 168 ? -0.923 7.048 -7.780 1.00 97.94 168 LEU A CA 1
ATOM 1358 C C . LEU A 1 168 ? -0.907 5.664 -7.134 1.00 97.94 168 LEU A C 1
ATOM 1360 O O . LEU A 1 168 ? -0.236 4.774 -7.651 1.00 97.94 168 LEU A O 1
ATOM 1364 N N . MET A 1 169 ? -1.657 5.465 -6.053 1.00 98.31 169 MET A N 1
ATOM 1365 C CA . MET A 1 169 ? -1.721 4.206 -5.312 1.00 98.31 169 MET A CA 1
ATOM 1366 C C . MET A 1 169 ? -2.908 3.324 -5.685 1.00 98.31 169 MET A C 1
ATOM 1368 O O . MET A 1 169 ? -2.847 2.116 -5.442 1.00 98.31 169 MET A O 1
ATOM 1372 N N . ILE A 1 170 ? -3.964 3.891 -6.279 1.00 97.94 170 ILE A N 1
ATOM 1373 C CA . ILE A 1 170 ? -5.177 3.136 -6.592 1.00 97.94 170 ILE A CA 1
ATOM 1374 C C . ILE A 1 170 ? -4.917 1.996 -7.586 1.00 97.94 170 ILE A C 1
ATOM 1376 O O . ILE A 1 170 ? -4.470 2.207 -8.723 1.00 97.94 170 ILE A O 1
ATOM 1380 N N . VAL A 1 171 ? -5.233 0.780 -7.138 1.00 97.81 171 VAL A N 1
ATOM 1381 C CA . VAL A 1 171 ? -5.154 -0.462 -7.911 1.00 97.81 171 VAL A CA 1
ATOM 1382 C C . VAL A 1 171 ? -6.382 -1.309 -7.594 1.00 97.81 171 VAL A C 1
ATOM 1384 O O . VAL A 1 171 ? -6.653 -1.639 -6.441 1.00 97.81 171 VAL A O 1
ATOM 1387 N N . GLY A 1 172 ? -7.135 -1.654 -8.633 1.00 96.31 172 GLY A N 1
ATOM 1388 C CA . GLY A 1 172 ? -8.188 -2.659 -8.563 1.00 96.31 172 GLY A CA 1
ATOM 1389 C C . GLY A 1 172 ? -7.643 -4.043 -8.898 1.00 96.31 172 GLY A C 1
ATOM 1390 O O . GLY A 1 172 ? -6.581 -4.176 -9.502 1.00 96.31 172 GLY A O 1
ATOM 1391 N N . GLU A 1 173 ? -8.404 -5.075 -8.564 1.00 95.19 173 GLU A N 1
ATOM 1392 C CA . GLU A 1 173 ? -8.108 -6.455 -8.941 1.00 95.19 173 GLU A CA 1
ATOM 1393 C C . GLU A 1 173 ? -9.244 -7.044 -9.777 1.00 95.19 173 GLU A C 1
ATOM 1395 O O . GLU A 1 173 ? -10.408 -6.663 -9.636 1.00 95.19 173 GLU A O 1
ATOM 1400 N N . GLU A 1 174 ? -8.889 -7.968 -10.659 1.00 91.81 174 GLU A N 1
ATOM 1401 C CA . GLU A 1 174 ? -9.812 -8.814 -11.400 1.00 91.81 174 GLU A CA 1
ATOM 1402 C C . GLU A 1 174 ? -9.380 -10.268 -11.197 1.00 91.81 174 GLU A C 1
ATOM 1404 O O . GLU A 1 174 ? -8.194 -10.579 -11.297 1.00 91.81 174 GLU A O 1
ATOM 1409 N N . ASP A 1 175 ? -10.346 -11.140 -10.905 1.00 92.81 175 ASP A N 1
ATOM 1410 C CA . ASP A 1 175 ? -10.118 -12.544 -10.547 1.00 92.81 175 ASP A CA 1
ATOM 1411 C C . ASP A 1 175 ? -9.062 -12.731 -9.440 1.00 92.81 175 ASP A C 1
ATOM 1413 O O . ASP A 1 175 ? -7.887 -13.053 -9.654 1.00 92.81 175 ASP A O 1
ATOM 1417 N N . ARG A 1 176 ? -9.533 -12.557 -8.202 1.00 93.88 176 ARG A N 1
ATOM 1418 C CA . ARG A 1 176 ? -8.737 -12.711 -6.981 1.00 93.88 176 ARG A CA 1
ATOM 1419 C C . ARG A 1 176 ? -7.970 -14.038 -6.931 1.00 93.88 176 ARG A C 1
ATOM 1421 O O . ARG A 1 176 ? -6.826 -14.051 -6.483 1.00 93.88 176 ARG A O 1
ATOM 1428 N N . ALA A 1 177 ? -8.572 -15.134 -7.394 1.00 95.25 177 ALA A N 1
ATOM 1429 C CA . ALA A 1 177 ? -7.969 -16.460 -7.313 1.00 95.25 177 ALA A CA 1
ATOM 1430 C C . ALA A 1 177 ? -6.771 -16.604 -8.263 1.00 95.25 177 ALA A C 1
ATOM 1432 O O . ALA A 1 177 ? -5.750 -17.177 -7.881 1.00 95.25 177 ALA A O 1
ATOM 1433 N N . GLN A 1 178 ? -6.859 -16.051 -9.477 1.00 96.56 178 GLN A N 1
ATOM 1434 C CA . GLN A 1 178 ? -5.736 -16.080 -10.417 1.00 96.56 178 GLN A CA 1
ATOM 1435 C C . GLN A 1 178 ? -4.564 -15.202 -9.956 1.00 96.56 178 GLN A C 1
ATOM 1437 O O . GLN A 1 178 ? -3.406 -15.605 -10.086 1.00 96.56 178 GLN A O 1
ATOM 1442 N N . LEU A 1 179 ? -4.840 -14.033 -9.368 1.00 97.00 179 LEU A N 1
ATOM 1443 C CA . LEU A 1 179 ? -3.793 -13.191 -8.776 1.00 97.00 179 LEU A CA 1
ATOM 1444 C C . LEU A 1 179 ? -3.115 -13.871 -7.579 1.00 97.00 179 LEU A C 1
ATOM 1446 O O . LEU A 1 179 ? -1.897 -13.776 -7.433 1.00 97.00 179 LEU A O 1
ATOM 1450 N N . ASP A 1 180 ? -3.869 -14.615 -6.768 1.00 95.81 180 ASP A N 1
ATOM 1451 C CA . ASP A 1 180 ? -3.312 -15.383 -5.649 1.00 95.81 180 ASP A CA 1
ATOM 1452 C C . ASP A 1 180 ? -2.421 -16.534 -6.119 1.00 95.81 180 ASP A C 1
ATOM 1454 O O . ASP A 1 180 ? -1.355 -16.766 -5.546 1.00 95.81 180 ASP A O 1
ATOM 1458 N N . ALA A 1 181 ? -2.808 -17.221 -7.195 1.00 95.81 181 ALA A N 1
ATOM 1459 C CA . ALA A 1 181 ? -1.960 -18.231 -7.821 1.00 95.81 181 ALA A CA 1
ATOM 1460 C C . ALA A 1 181 ? -0.645 -17.619 -8.338 1.00 95.81 181 ALA A C 1
ATOM 1462 O O . ALA A 1 181 ? 0.430 -18.172 -8.097 1.00 95.81 181 ALA A O 1
ATOM 1463 N N . LEU A 1 182 ? -0.718 -16.448 -8.980 1.00 96.50 182 LEU A N 1
ATOM 1464 C CA . LEU A 1 182 ? 0.457 -15.730 -9.477 1.00 96.50 182 LEU A CA 1
ATOM 1465 C C . LEU A 1 182 ? 1.373 -15.237 -8.343 1.00 96.50 182 LEU A C 1
ATOM 1467 O O . LEU A 1 182 ? 2.601 -15.294 -8.469 1.00 96.50 182 LEU A O 1
ATOM 1471 N N . TRP A 1 183 ? 0.798 -14.787 -7.224 1.00 95.81 183 TRP A N 1
ATOM 1472 C CA . TRP A 1 183 ? 1.551 -14.456 -6.012 1.00 95.81 183 TRP A CA 1
ATOM 1473 C C . TRP A 1 183 ? 2.333 -15.669 -5.506 1.00 95.81 183 TRP A C 1
ATOM 1475 O O . TRP A 1 183 ? 3.548 -15.601 -5.321 1.00 95.81 183 TRP A O 1
ATOM 1485 N N . LEU A 1 184 ? 1.641 -16.795 -5.303 1.00 95.06 184 LEU A N 1
ATOM 1486 C CA . LEU A 1 184 ? 2.239 -18.027 -4.787 1.00 95.06 184 LEU A CA 1
ATOM 1487 C C . LEU A 1 184 ? 3.359 -18.545 -5.690 1.00 95.06 184 LEU A C 1
ATOM 1489 O O . LEU A 1 184 ? 4.394 -18.989 -5.197 1.00 95.06 184 LEU A O 1
ATOM 1493 N N . GLU A 1 185 ? 3.179 -18.467 -7.007 1.00 95.44 185 GLU A N 1
ATOM 1494 C CA . GLU A 1 185 ? 4.212 -18.824 -7.977 1.00 95.44 185 GLU A CA 1
ATOM 1495 C C . GLU A 1 185 ? 5.436 -17.907 -7.879 1.00 95.44 185 GLU A C 1
ATOM 1497 O O . GLU A 1 185 ? 6.569 -18.387 -7.842 1.00 95.44 185 GLU A O 1
ATOM 1502 N N . THR A 1 186 ? 5.218 -16.597 -7.756 1.00 94.62 186 THR A N 1
ATOM 1503 C CA . THR A 1 186 ? 6.291 -15.605 -7.586 1.00 94.62 186 THR A CA 1
ATOM 1504 C C . THR A 1 186 ? 7.075 -15.838 -6.288 1.00 94.62 186 THR A C 1
ATOM 1506 O O . THR A 1 186 ? 8.306 -15.742 -6.292 1.00 94.62 186 THR A O 1
ATOM 1509 N N . GLU A 1 187 ? 6.398 -16.184 -5.187 1.00 92.75 187 GLU A N 1
ATOM 1510 C CA . GLU A 1 187 ? 7.055 -16.570 -3.931 1.00 92.75 187 GLU A CA 1
ATOM 1511 C C . GLU A 1 187 ? 7.820 -17.891 -4.058 1.00 92.75 187 GLU A C 1
ATOM 1513 O O . GLU A 1 187 ? 8.971 -17.967 -3.625 1.00 92.75 187 GLU A O 1
ATOM 1518 N N . ARG A 1 188 ? 7.215 -18.915 -4.674 1.00 93.62 188 ARG A N 1
ATOM 1519 C CA . ARG A 1 188 ? 7.826 -20.239 -4.876 1.00 93.62 188 ARG A CA 1
ATOM 1520 C C . ARG A 1 188 ? 9.112 -20.153 -5.693 1.00 93.62 188 ARG A C 1
ATOM 1522 O O . ARG A 1 188 ? 10.084 -20.821 -5.366 1.00 93.62 188 ARG A O 1
ATOM 1529 N N . GLU A 1 189 ? 9.114 -19.340 -6.744 1.00 94.38 189 GLU A N 1
ATOM 1530 C CA . GLU A 1 189 ? 10.282 -19.113 -7.603 1.00 94.38 189 GLU A CA 1
ATOM 1531 C C . GLU A 1 189 ? 11.307 -18.158 -6.983 1.00 94.38 189 GLU A C 1
ATOM 1533 O O . GLU A 1 189 ? 12.376 -17.958 -7.550 1.00 94.38 189 GLU A O 1
ATOM 1538 N N . GLN A 1 190 ? 10.989 -17.556 -5.830 1.00 92.12 190 GLN A N 1
ATOM 1539 C CA . GLN A 1 190 ? 11.815 -16.553 -5.162 1.00 92.12 190 GLN A CA 1
ATOM 1540 C C . GLN A 1 190 ? 12.263 -15.431 -6.111 1.00 92.12 190 GLN A C 1
ATOM 1542 O O . GLN A 1 190 ? 13.384 -14.931 -5.997 1.00 92.12 190 GLN A O 1
ATOM 1547 N N . LYS A 1 191 ? 11.380 -15.011 -7.035 1.00 93.94 191 LYS A N 1
ATOM 1548 C CA . LYS A 1 191 ? 11.724 -14.030 -8.077 1.00 93.94 191 LYS A CA 1
ATOM 1549 C C . LYS A 1 191 ? 12.367 -12.785 -7.454 1.00 93.94 191 LYS A C 1
ATOM 1551 O O . LYS A 1 191 ? 11.759 -12.205 -6.537 1.00 93.94 191 LYS A O 1
ATOM 1556 N N . PRO A 1 192 ? 13.552 -12.352 -7.921 1.00 95.06 192 PRO A N 1
ATOM 1557 C CA . PRO A 1 192 ? 14.169 -11.111 -7.472 1.00 95.06 192 PRO A CA 1
ATOM 1558 C C . PRO A 1 192 ? 13.241 -9.916 -7.701 1.00 95.06 192 PRO A C 1
ATOM 1560 O O . PRO A 1 192 ? 12.496 -9.874 -8.683 1.00 95.06 192 PRO A O 1
ATOM 1563 N N . ILE A 1 193 ? 13.298 -8.923 -6.811 1.00 96.00 193 ILE A N 1
ATOM 1564 C CA . ILE A 1 193 ? 12.455 -7.721 -6.914 1.00 96.00 193 ILE A CA 1
ATOM 1565 C C . ILE A 1 193 ? 12.667 -6.995 -8.254 1.00 96.00 193 ILE A C 1
ATOM 1567 O O . ILE A 1 193 ? 11.693 -6.633 -8.909 1.00 96.00 193 ILE A O 1
ATOM 1571 N N . PHE A 1 194 ? 13.913 -6.929 -8.732 1.00 97.06 194 PHE A N 1
ATOM 1572 C CA . PHE A 1 194 ? 14.268 -6.401 -10.049 1.00 97.06 194 PHE A CA 1
ATOM 1573 C C . PHE A 1 194 ? 13.535 -7.097 -11.207 1.00 97.06 194 PHE A C 1
ATOM 1575 O O . PHE A 1 194 ? 13.043 -6.441 -12.128 1.00 97.06 194 PHE A O 1
ATOM 1582 N N . GLU A 1 195 ? 13.426 -8.430 -11.175 1.00 96.62 195 GLU A N 1
ATOM 1583 C CA . GLU A 1 195 ? 12.735 -9.177 -12.230 1.00 96.62 195 GLU A CA 1
ATOM 1584 C C . GLU A 1 195 ? 11.232 -8.925 -12.213 1.00 96.62 195 GLU A C 1
ATOM 1586 O O . GLU A 1 195 ? 10.628 -8.780 -13.278 1.00 96.62 195 GLU A O 1
ATOM 1591 N N . VAL A 1 196 ? 10.641 -8.827 -11.018 1.00 97.31 196 VAL A N 1
ATOM 1592 C CA . VAL A 1 196 ? 9.238 -8.433 -10.855 1.00 97.31 196 VAL A CA 1
ATOM 1593 C C . VAL A 1 196 ? 9.021 -7.029 -11.415 1.00 97.31 196 VAL A C 1
ATOM 1595 O O . VAL A 1 196 ? 8.125 -6.836 -12.232 1.00 97.31 196 VAL A O 1
ATOM 1598 N N . MET A 1 197 ? 9.880 -6.065 -11.079 1.00 98.19 197 MET A N 1
ATOM 1599 C CA . MET A 1 197 ? 9.799 -4.704 -11.618 1.00 98.19 197 MET A CA 1
ATOM 1600 C C . MET A 1 197 ? 9.909 -4.680 -13.146 1.00 98.19 197 MET A C 1
ATOM 1602 O O . MET A 1 197 ? 9.103 -4.027 -13.800 1.00 98.19 197 MET A O 1
ATOM 1606 N N . CYS A 1 198 ? 10.831 -5.443 -13.740 1.00 97.31 198 CYS A N 1
ATOM 1607 C CA . CYS A 1 198 ? 10.964 -5.542 -15.198 1.00 97.31 198 CYS A CA 1
ATOM 1608 C C . CYS A 1 198 ? 9.732 -6.152 -15.894 1.00 97.31 198 CYS A C 1
ATOM 1610 O O . CYS A 1 198 ? 9.544 -5.933 -17.091 1.00 97.31 198 CYS A O 1
ATOM 1612 N N . GLN A 1 199 ? 8.923 -6.950 -15.188 1.00 96.00 199 GLN A N 1
ATOM 1613 C CA . GLN A 1 199 ? 7.657 -7.485 -15.704 1.00 96.00 199 GLN A CA 1
ATOM 1614 C C . GLN A 1 199 ? 6.508 -6.488 -15.525 1.00 96.00 199 GLN A C 1
ATOM 1616 O O . GLN A 1 199 ? 5.707 -6.311 -16.437 1.00 96.00 199 GLN A O 1
ATOM 1621 N N . VAL A 1 200 ? 6.445 -5.822 -14.370 1.00 98.12 200 VAL A N 1
ATOM 1622 C CA . VAL A 1 200 ? 5.347 -4.922 -13.988 1.00 98.12 200 VAL A CA 1
ATOM 1623 C C . VAL A 1 200 ? 5.449 -3.556 -14.665 1.00 98.12 200 VAL A C 1
ATOM 1625 O O . VAL A 1 200 ? 4.443 -3.023 -15.127 1.00 98.12 200 VAL A O 1
ATOM 1628 N N . PHE A 1 201 ? 6.648 -2.978 -14.759 1.00 98.38 201 PHE A N 1
ATOM 1629 C CA . PHE A 1 201 ? 6.833 -1.615 -15.259 1.00 98.38 201 PHE A CA 1
ATOM 1630 C C . PHE A 1 201 ? 6.291 -1.423 -16.686 1.00 98.38 201 PHE A C 1
ATOM 1632 O O . PHE A 1 201 ? 5.514 -0.487 -16.883 1.00 98.38 201 PHE A O 1
ATOM 1639 N N . PRO A 1 202 ? 6.608 -2.280 -17.683 1.00 97.69 202 PRO A N 1
ATOM 1640 C CA . PRO A 1 202 ? 6.084 -2.108 -19.042 1.00 97.69 202 PRO A CA 1
ATOM 1641 C C . PRO A 1 202 ? 4.551 -2.152 -19.108 1.00 97.69 202 PRO A C 1
ATOM 1643 O O . PRO A 1 202 ? 3.940 -1.444 -19.909 1.00 97.69 202 PRO A O 1
ATOM 1646 N N . GLU A 1 203 ? 3.929 -2.955 -18.241 1.00 97.94 203 GLU A N 1
ATOM 1647 C CA . GLU A 1 203 ? 2.475 -3.105 -18.157 1.00 97.94 203 GLU A CA 1
ATOM 1648 C C . GLU A 1 203 ? 1.784 -1.873 -17.567 1.00 97.94 203 GLU A C 1
ATOM 1650 O O . GLU A 1 203 ? 0.631 -1.606 -17.899 1.00 97.94 203 GLU A O 1
ATOM 1655 N N . LEU A 1 204 ? 2.487 -1.097 -16.741 1.00 98.12 204 LEU A N 1
ATOM 1656 C CA . LEU A 1 204 ? 2.032 0.214 -16.278 1.00 98.12 204 LEU A CA 1
ATOM 1657 C C . LEU A 1 204 ? 2.319 1.302 -17.316 1.00 98.12 204 LEU A C 1
ATOM 1659 O O . LEU A 1 204 ? 1.448 2.118 -17.608 1.00 98.12 204 LEU A O 1
ATOM 1663 N N . ALA A 1 205 ? 3.518 1.291 -17.903 1.00 97.81 205 ALA A N 1
ATOM 1664 C CA . ALA A 1 205 ? 3.957 2.283 -18.880 1.00 97.81 205 ALA A CA 1
ATOM 1665 C C . ALA A 1 205 ? 3.021 2.338 -20.093 1.00 97.81 205 ALA A C 1
ATOM 1667 O O . ALA A 1 205 ? 2.687 3.423 -20.553 1.00 97.81 205 ALA A O 1
ATOM 1668 N N . LYS A 1 206 ? 2.518 1.190 -20.572 1.00 96.75 206 LYS A N 1
ATOM 1669 C CA . LYS A 1 206 ? 1.570 1.137 -21.702 1.00 96.75 206 LYS A CA 1
ATOM 1670 C C . LYS A 1 206 ? 0.220 1.821 -21.433 1.00 96.75 206 LYS A C 1
ATOM 1672 O O . LYS A 1 206 ? -0.513 2.085 -22.381 1.00 96.75 206 LYS A O 1
ATOM 1677 N N . LEU A 1 207 ? -0.136 2.076 -20.169 1.00 96.00 207 LEU A N 1
ATOM 1678 C CA . LEU A 1 207 ? -1.374 2.777 -19.800 1.00 96.00 207 LEU A CA 1
ATOM 1679 C C . LEU A 1 207 ? -1.223 4.302 -19.859 1.00 96.00 207 LEU A C 1
ATOM 1681 O O . LEU A 1 207 ? -2.215 5.020 -19.742 1.00 96.00 207 LEU A O 1
ATOM 1685 N N . ASN A 1 208 ? 0.004 4.791 -20.034 1.00 92.94 208 ASN A N 1
ATOM 1686 C CA . ASN A 1 208 ? 0.347 6.200 -20.080 1.00 92.94 208 ASN A CA 1
ATOM 1687 C C . ASN A 1 208 ? 0.969 6.529 -21.454 1.00 92.94 208 ASN A C 1
ATOM 1689 O O . ASN A 1 208 ? 1.981 5.927 -21.809 1.00 92.94 208 ASN A O 1
ATOM 1693 N N . PRO A 1 209 ? 0.427 7.479 -22.240 1.00 91.00 209 PRO A N 1
ATOM 1694 C CA . PRO A 1 209 ? 0.974 7.828 -23.556 1.00 91.00 209 PRO A CA 1
ATOM 1695 C C . PRO A 1 209 ? 2.459 8.216 -23.546 1.00 91.00 209 PRO A C 1
ATOM 1697 O O . PRO A 1 209 ? 3.168 7.968 -24.518 1.00 91.00 209 PRO A O 1
ATOM 1700 N N . GLN A 1 210 ? 2.937 8.807 -22.450 1.00 92.56 210 GLN A N 1
ATOM 1701 C CA . GLN A 1 210 ? 4.331 9.207 -22.262 1.00 92.56 210 GLN A CA 1
ATOM 1702 C C . GLN A 1 210 ? 5.241 8.032 -21.867 1.00 92.56 210 GLN A C 1
ATOM 1704 O O . GLN A 1 210 ? 6.455 8.202 -21.782 1.00 92.56 210 GLN A O 1
ATOM 1709 N N . GLY A 1 211 ? 4.678 6.853 -21.586 1.00 95.44 211 GLY A N 1
ATOM 1710 C CA . GLY A 1 211 ? 5.422 5.688 -21.108 1.00 95.44 211 GLY A CA 1
ATOM 1711 C C . GLY A 1 211 ? 6.026 5.862 -19.710 1.00 95.44 211 GLY A C 1
ATOM 1712 O O . GLY A 1 211 ? 6.852 5.045 -19.304 1.00 95.44 211 GLY A O 1
ATOM 1713 N N . THR A 1 212 ? 5.643 6.917 -18.981 1.00 97.62 212 THR A N 1
ATOM 1714 C CA . THR A 1 212 ? 6.150 7.199 -17.637 1.00 97.62 212 THR A CA 1
ATOM 1715 C C . THR A 1 212 ? 5.333 6.484 -16.566 1.00 97.62 212 THR A C 1
ATOM 1717 O O . THR A 1 212 ? 4.108 6.363 -16.657 1.00 97.62 212 THR A O 1
ATOM 1720 N N . VAL A 1 213 ? 6.013 6.041 -15.511 1.00 98.56 213 VAL A N 1
ATOM 1721 C CA . VAL A 1 213 ? 5.412 5.403 -14.334 1.00 98.56 213 VAL A CA 1
ATOM 1722 C C . VAL A 1 213 ? 5.932 6.099 -13.084 1.00 98.56 213 VAL A C 1
ATOM 1724 O O . VAL A 1 213 ? 7.133 6.317 -12.946 1.00 98.56 213 VAL A O 1
ATOM 1727 N N . HIS A 1 214 ? 5.027 6.456 -12.174 1.00 98.62 214 HIS A N 1
ATOM 1728 C CA . HIS A 1 214 ? 5.395 7.043 -10.888 1.00 98.62 214 HIS A CA 1
ATOM 1729 C C . HIS A 1 214 ? 5.860 5.961 -9.900 1.00 98.62 214 HIS A C 1
ATOM 1731 O O . HIS A 1 214 ? 5.279 4.872 -9.858 1.00 98.62 214 HIS A O 1
ATOM 1737 N N . ALA A 1 215 ? 6.840 6.266 -9.048 1.00 98.50 215 ALA A N 1
ATOM 1738 C CA . ALA A 1 215 ? 7.399 5.322 -8.075 1.00 98.50 215 ALA A CA 1
ATOM 1739 C C . ALA A 1 215 ? 6.335 4.721 -7.126 1.00 98.50 215 ALA A C 1
ATOM 1741 O O . ALA A 1 215 ? 6.292 3.506 -6.943 1.00 98.50 215 ALA A O 1
ATOM 1742 N N . LYS A 1 216 ? 5.401 5.538 -6.607 1.00 98.50 216 LYS A N 1
ATOM 1743 C CA . LYS A 1 216 ? 4.227 5.080 -5.818 1.00 98.50 216 LYS A CA 1
ATOM 1744 C C . LYS A 1 216 ? 3.357 4.061 -6.571 1.00 98.50 216 LYS A C 1
ATOM 1746 O O . LYS A 1 216 ? 2.975 3.032 -6.018 1.00 98.50 216 LYS A O 1
ATOM 1751 N N . THR A 1 217 ? 3.096 4.304 -7.857 1.00 98.62 217 THR A N 1
ATOM 1752 C CA . THR A 1 217 ? 2.306 3.394 -8.703 1.00 98.62 217 THR A CA 1
ATOM 1753 C C . THR A 1 217 ? 3.028 2.078 -8.932 1.00 98.62 217 THR A C 1
ATOM 1755 O O . THR A 1 217 ? 2.404 1.021 -8.842 1.00 98.62 217 THR A O 1
ATOM 1758 N N . LEU A 1 218 ? 4.342 2.122 -9.167 1.00 98.69 218 LEU A N 1
ATOM 1759 C CA . LEU A 1 218 ? 5.150 0.912 -9.256 1.00 98.69 218 LEU A CA 1
ATOM 1760 C C . LEU A 1 218 ? 5.138 0.135 -7.933 1.00 98.69 218 LEU A C 1
ATOM 1762 O O . LEU A 1 218 ? 4.918 -1.072 -7.955 1.00 98.69 218 LEU A O 1
ATOM 1766 N N . TYR A 1 219 ? 5.301 0.814 -6.793 1.00 98.62 219 TYR A N 1
ATOM 1767 C CA . TYR A 1 219 ? 5.212 0.195 -5.466 1.00 98.62 219 TYR A CA 1
ATOM 1768 C C . TYR A 1 219 ? 3.868 -0.520 -5.256 1.00 98.62 219 TYR A C 1
ATOM 1770 O O . TYR A 1 219 ? 3.859 -1.697 -4.886 1.00 98.62 219 TYR A O 1
ATOM 1778 N N . SER A 1 220 ? 2.743 0.150 -5.537 1.00 98.44 220 SER A N 1
ATOM 1779 C CA . SER A 1 220 ? 1.404 -0.434 -5.377 1.00 98.44 220 SER A CA 1
ATOM 1780 C C . SER A 1 220 ? 1.214 -1.664 -6.275 1.00 98.44 220 SER A C 1
ATOM 1782 O O . SER A 1 220 ? 0.767 -2.714 -5.817 1.00 98.44 220 SER A O 1
ATOM 1784 N N . ALA A 1 221 ? 1.645 -1.572 -7.537 1.00 98.38 221 ALA A N 1
ATOM 1785 C CA . ALA A 1 221 ? 1.527 -2.642 -8.523 1.00 98.38 221 ALA A CA 1
ATOM 1786 C C . ALA A 1 221 ? 2.425 -3.855 -8.235 1.00 98.38 221 ALA A C 1
ATOM 1788 O O . ALA A 1 221 ? 1.987 -4.994 -8.377 1.00 98.38 221 ALA A O 1
ATOM 1789 N N . VAL A 1 222 ? 3.675 -3.643 -7.813 1.00 98.12 222 VAL A N 1
ATOM 1790 C CA . VAL A 1 222 ? 4.592 -4.731 -7.427 1.00 98.12 222 VAL A CA 1
ATOM 1791 C C . VAL A 1 222 ? 4.025 -5.508 -6.239 1.00 98.12 222 VAL A C 1
ATOM 1793 O O . VAL A 1 222 ? 4.005 -6.743 -6.255 1.00 98.12 222 VAL A O 1
ATOM 1796 N N . ASN A 1 223 ? 3.469 -4.789 -5.260 1.00 97.94 223 ASN A N 1
ATOM 1797 C CA . ASN A 1 223 ? 2.818 -5.371 -4.092 1.00 97.94 223 ASN A CA 1
ATOM 1798 C C . ASN A 1 223 ? 1.515 -6.124 -4.407 1.00 97.94 223 ASN A C 1
ATOM 1800 O O . ASN A 1 223 ? 0.925 -6.674 -3.483 1.00 97.94 223 ASN A O 1
ATOM 1804 N N . VAL A 1 224 ? 1.089 -6.219 -5.674 1.00 97.75 224 VAL A N 1
ATOM 1805 C CA . VAL A 1 224 ? 0.011 -7.127 -6.099 1.00 97.75 224 VAL A CA 1
ATOM 1806 C C . VAL A 1 224 ? 0.461 -8.584 -6.139 1.00 97.75 224 VAL A C 1
ATOM 1808 O O . VAL A 1 224 ? -0.360 -9.462 -5.889 1.00 97.75 224 VAL A O 1
ATOM 1811 N N . ILE A 1 225 ? 1.739 -8.850 -6.442 1.00 96.12 225 ILE A N 1
ATOM 1812 C CA . ILE A 1 225 ? 2.273 -10.215 -6.631 1.00 96.12 225 ILE A CA 1
ATOM 1813 C C . ILE A 1 225 ? 3.517 -10.521 -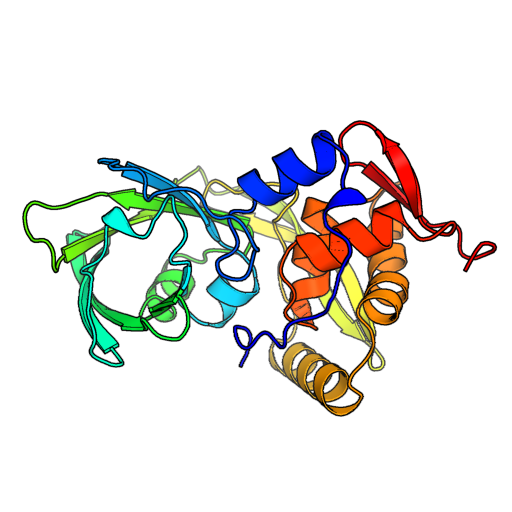5.792 1.00 96.12 225 ILE A C 1
ATOM 1815 O O . ILE A 1 225 ? 3.932 -11.676 -5.718 1.00 96.12 225 ILE A O 1
ATOM 1819 N N . LYS A 1 226 ? 4.138 -9.508 -5.173 1.00 95.94 226 LYS A N 1
ATOM 1820 C CA . LYS A 1 226 ? 5.297 -9.681 -4.293 1.00 95.94 226 LYS A CA 1
ATOM 1821 C C . LYS A 1 226 ? 5.316 -8.610 -3.207 1.00 95.94 226 LYS A C 1
ATOM 1823 O O . LYS A 1 226 ? 5.474 -7.431 -3.509 1.00 95.94 226 LYS A O 1
ATOM 1828 N N . ARG A 1 227 ? 5.233 -9.018 -1.937 1.00 95.94 227 ARG A N 1
ATOM 1829 C CA . ARG A 1 227 ? 5.366 -8.092 -0.802 1.00 95.94 227 ARG A CA 1
ATOM 1830 C C . ARG A 1 227 ? 6.765 -7.473 -0.780 1.00 95.94 227 ARG A C 1
ATOM 1832 O O . ARG A 1 227 ? 7.753 -8.200 -0.676 1.00 95.94 227 ARG A O 1
ATOM 1839 N N . SER A 1 228 ? 6.836 -6.146 -0.820 1.00 95.88 228 SER A N 1
ATOM 1840 C CA . SER A 1 228 ? 8.066 -5.375 -0.613 1.00 95.88 228 SER A CA 1
ATOM 1841 C C . SER A 1 228 ? 7.738 -3.991 -0.046 1.00 95.88 228 SER A C 1
ATOM 1843 O O . SER A 1 228 ? 6.811 -3.359 -0.562 1.00 95.88 228 SER A O 1
ATOM 1845 N N . PRO A 1 229 ? 8.484 -3.484 0.954 1.00 95.50 229 PRO A N 1
ATOM 1846 C CA . PRO A 1 229 ? 8.430 -2.073 1.314 1.00 95.50 229 PRO A CA 1
ATOM 1847 C C . PRO A 1 229 ? 8.974 -1.202 0.160 1.00 95.50 229 PRO A C 1
ATOM 1849 O O . PRO A 1 229 ? 9.540 -1.744 -0.802 1.00 95.50 229 PRO A O 1
ATOM 1852 N N . PRO A 1 230 ? 8.809 0.133 0.226 1.00 96.31 230 PRO A N 1
ATOM 1853 C CA . PRO A 1 230 ? 9.241 1.048 -0.831 1.00 96.31 230 PRO A CA 1
ATOM 1854 C C . PRO A 1 230 ? 10.752 1.012 -1.087 1.00 96.31 230 PRO A C 1
ATOM 1856 O O . PRO A 1 230 ? 11.164 0.931 -2.242 1.00 96.31 230 PRO A O 1
ATOM 1859 N N . GLY A 1 231 ? 11.565 0.983 -0.026 1.00 95.94 231 GLY A N 1
ATOM 1860 C CA . GLY A 1 231 ? 13.028 1.067 -0.092 1.00 95.94 231 GLY A CA 1
ATOM 1861 C C . GLY A 1 231 ? 13.696 0.151 -1.131 1.00 95.94 231 GLY A C 1
ATOM 1862 O O . GLY A 1 231 ? 14.339 0.667 -2.044 1.00 95.94 231 GLY A O 1
ATOM 1863 N N . PRO A 1 232 ? 13.504 -1.184 -1.088 1.00 96.56 232 PRO A N 1
ATOM 1864 C CA . PRO A 1 232 ? 14.072 -2.096 -2.084 1.00 96.56 232 PRO A CA 1
ATOM 1865 C C . PRO A 1 232 ? 13.627 -1.817 -3.527 1.00 96.56 232 PRO A C 1
ATOM 1867 O O . PRO A 1 232 ? 14.413 -1.988 -4.454 1.00 96.56 232 PRO A O 1
ATOM 1870 N N . ILE A 1 233 ? 12.378 -1.382 -3.736 1.00 97.69 233 ILE A N 1
ATOM 1871 C CA . ILE A 1 233 ? 11.875 -1.028 -5.073 1.00 97.69 233 ILE A CA 1
ATOM 1872 C C . ILE A 1 233 ? 12.568 0.246 -5.561 1.00 97.69 233 ILE A C 1
ATOM 1874 O O . ILE A 1 233 ? 12.995 0.327 -6.712 1.00 97.69 233 ILE A O 1
ATOM 1878 N N . PHE A 1 234 ? 12.698 1.240 -4.686 1.00 97.88 234 PHE A N 1
ATOM 1879 C CA . PHE A 1 234 ? 13.303 2.526 -5.017 1.00 97.88 234 PHE A CA 1
ATOM 1880 C C . PHE A 1 234 ? 14.812 2.407 -5.239 1.00 97.88 234 PHE A C 1
ATOM 1882 O O . PHE A 1 234 ? 15.343 3.045 -6.143 1.00 97.88 234 PHE A O 1
ATOM 1889 N N . ALA A 1 235 ? 15.494 1.529 -4.504 1.00 96.88 235 ALA A N 1
ATOM 1890 C CA . ALA A 1 235 ? 16.914 1.263 -4.703 1.00 96.88 235 ALA A CA 1
ATOM 1891 C C . ALA A 1 235 ? 17.187 0.627 -6.074 1.00 96.88 235 ALA A C 1
ATOM 1893 O O . ALA A 1 235 ? 18.152 0.981 -6.748 1.00 96.88 235 ALA A O 1
ATOM 1894 N N . GLU A 1 236 ? 16.326 -0.283 -6.533 1.00 97.44 236 GLU A N 1
ATOM 1895 C CA . GLU A 1 236 ? 16.417 -0.833 -7.890 1.00 97.44 236 GLU A CA 1
ATOM 1896 C C . GLU A 1 236 ? 16.120 0.225 -8.964 1.00 97.44 236 GLU A C 1
ATOM 1898 O O . GLU A 1 236 ? 16.801 0.240 -9.987 1.00 97.44 236 GLU A O 1
ATOM 1903 N N . LEU A 1 237 ? 15.162 1.138 -8.734 1.00 97.31 237 LEU A N 1
ATOM 1904 C CA . LEU A 1 237 ? 14.941 2.286 -9.629 1.00 97.31 237 LEU A CA 1
ATOM 1905 C C . LEU A 1 237 ? 16.206 3.148 -9.739 1.00 97.31 237 LEU A C 1
ATOM 1907 O O . LEU A 1 237 ? 16.649 3.438 -10.845 1.00 97.31 237 LEU A O 1
ATOM 1911 N N . ALA A 1 238 ? 16.814 3.501 -8.607 1.00 96.56 238 ALA A N 1
ATOM 1912 C CA . ALA A 1 238 ? 17.980 4.380 -8.557 1.00 96.56 238 ALA A CA 1
ATOM 1913 C C . ALA A 1 238 ? 19.267 3.741 -9.111 1.00 96.56 238 ALA A C 1
ATOM 1915 O O . ALA A 1 238 ? 20.143 4.446 -9.610 1.00 96.56 238 ALA A O 1
ATOM 1916 N N . SER A 1 239 ? 19.406 2.414 -9.025 1.00 95.00 239 SER A N 1
ATOM 1917 C CA . SER A 1 239 ? 20.671 1.723 -9.326 1.00 95.00 239 SER A CA 1
ATOM 1918 C C . SER A 1 239 ? 20.741 1.057 -10.702 1.00 95.00 239 SER A C 1
ATOM 1920 O O . SER A 1 239 ? 21.833 0.682 -11.140 1.00 95.00 239 SER A O 1
ATOM 1922 N N . ARG A 1 240 ? 19.617 0.880 -11.408 1.00 96.12 240 ARG A N 1
ATOM 1923 C CA . ARG A 1 240 ? 19.584 0.148 -12.686 1.00 96.12 240 ARG A CA 1
ATOM 1924 C C . ARG A 1 240 ? 19.423 1.092 -13.867 1.00 96.12 240 ARG A C 1
ATOM 1926 O O . ARG A 1 240 ? 18.423 1.786 -13.982 1.00 96.12 240 ARG A O 1
ATOM 1933 N N . ALA A 1 241 ? 20.343 1.001 -14.826 1.00 95.44 241 ALA A N 1
ATOM 1934 C CA . ALA A 1 241 ? 20.344 1.829 -16.036 1.00 95.44 241 ALA A CA 1
ATOM 1935 C C . ALA A 1 241 ? 19.072 1.702 -16.900 1.00 95.44 241 ALA A C 1
ATOM 1937 O O . ALA A 1 241 ? 18.758 2.609 -17.666 1.00 95.44 241 ALA A O 1
ATOM 1938 N N . CYS A 1 242 ? 18.330 0.595 -16.785 1.00 97.12 242 CYS A N 1
ATOM 1939 C CA . CYS A 1 242 ? 17.056 0.421 -17.478 1.00 97.12 242 CYS A CA 1
ATOM 1940 C C . CYS A 1 242 ? 15.916 1.274 -16.909 1.00 97.12 242 CYS A C 1
ATOM 1942 O O . CYS A 1 242 ? 14.889 1.382 -17.571 1.00 97.12 242 CYS A O 1
ATOM 1944 N N . PHE A 1 243 ? 16.053 1.859 -15.717 1.00 97.88 243 PHE A N 1
ATOM 1945 C CA . PHE A 1 243 ? 15.100 2.825 -15.177 1.00 97.88 243 PHE A CA 1
ATOM 1946 C C . PHE A 1 243 ? 15.708 4.222 -15.285 1.00 97.88 243 PHE A C 1
ATOM 1948 O O . PHE A 1 243 ? 16.747 4.508 -14.700 1.00 97.88 243 PHE A O 1
ATOM 1955 N N . VAL A 1 244 ? 15.068 5.097 -16.059 1.00 97.56 244 VAL A N 1
ATOM 1956 C CA . VAL A 1 244 ? 15.569 6.455 -16.303 1.00 97.56 244 VAL A CA 1
ATOM 1957 C C . VAL A 1 244 ? 14.663 7.454 -15.582 1.00 97.56 244 VAL A C 1
ATOM 1959 O O . VAL A 1 244 ? 13.458 7.468 -15.864 1.00 97.56 244 VAL A O 1
ATOM 1962 N N . PRO A 1 245 ? 15.197 8.276 -14.662 1.00 96.94 245 PRO A N 1
ATOM 1963 C CA . PRO A 1 245 ? 14.401 9.255 -13.937 1.00 96.94 245 PRO A CA 1
ATOM 1964 C C . PRO A 1 245 ? 13.995 10.406 -14.861 1.00 96.94 245 PRO A C 1
ATOM 1966 O O . PRO A 1 245 ? 14.798 10.916 -15.641 1.00 96.94 245 PRO A O 1
ATOM 1969 N N . MET A 1 246 ? 12.741 10.835 -14.744 1.00 96.62 246 MET A N 1
ATOM 1970 C CA . MET A 1 246 ? 12.171 11.982 -15.461 1.00 96.62 246 MET A CA 1
ATOM 1971 C C . MET A 1 246 ? 11.863 13.166 -14.525 1.00 96.62 246 MET A C 1
ATOM 1973 O O . MET A 1 246 ? 11.422 14.214 -14.998 1.00 96.62 246 MET A O 1
ATOM 1977 N N . GLY A 1 247 ? 12.104 13.001 -13.218 1.00 93.62 247 GLY A N 1
ATOM 1978 C CA . GLY A 1 247 ? 11.786 13.958 -12.152 1.00 93.62 247 GLY A CA 1
ATOM 1979 C C . GLY A 1 247 ? 10.340 13.861 -11.651 1.00 93.62 247 GLY A C 1
ATOM 1980 O O . GLY A 1 247 ? 9.483 13.255 -12.302 1.00 93.62 247 GLY A O 1
ATOM 1981 N N . ASN A 1 248 ? 10.060 14.474 -10.496 1.00 94.56 248 ASN A N 1
ATOM 1982 C CA . ASN A 1 248 ? 8.747 14.459 -9.835 1.00 94.56 248 ASN A CA 1
ATOM 1983 C C . ASN A 1 248 ? 8.247 13.029 -9.551 1.00 94.56 248 ASN A C 1
ATOM 1985 O O . ASN A 1 248 ? 7.072 12.724 -9.760 1.00 94.56 248 ASN A O 1
ATOM 1989 N N . GLY A 1 249 ? 9.157 12.119 -9.193 1.00 96.12 249 GLY A N 1
ATOM 1990 C CA . GLY A 1 249 ? 8.860 10.716 -8.904 1.00 96.12 249 GLY A CA 1
ATOM 1991 C C . GLY A 1 249 ? 8.523 9.849 -10.124 1.00 96.12 249 GLY A C 1
ATOM 1992 O O . GLY A 1 249 ? 8.168 8.678 -9.954 1.00 96.12 249 GLY A O 1
ATOM 1993 N N . TYR A 1 250 ? 8.627 10.379 -11.350 1.00 98.12 250 TYR A N 1
ATOM 1994 C CA . TYR A 1 250 ? 8.364 9.644 -12.590 1.00 98.12 250 TYR A CA 1
ATOM 1995 C C . TYR A 1 250 ? 9.624 9.044 -13.205 1.00 98.12 250 TYR A C 1
ATOM 1997 O O . TYR A 1 250 ? 10.687 9.659 -13.241 1.00 98.12 250 TYR A O 1
ATOM 2005 N N . TRP A 1 251 ? 9.456 7.854 -13.774 1.00 98.44 251 TRP A N 1
ATOM 2006 C CA . TRP A 1 251 ? 10.506 7.075 -14.419 1.00 98.44 251 TRP A CA 1
ATOM 2007 C C . TRP A 1 251 ? 10.028 6.562 -15.777 1.00 98.44 251 TRP A C 1
ATOM 2009 O O . TRP A 1 251 ? 8.825 6.379 -15.983 1.00 98.44 251 TRP A O 1
ATOM 2019 N N . VAL A 1 252 ? 10.953 6.269 -16.688 1.00 98.00 252 VAL A N 1
ATOM 2020 C CA . VAL A 1 252 ? 10.708 5.452 -17.892 1.00 98.00 252 VAL A CA 1
ATOM 2021 C C . VAL A 1 252 ? 11.552 4.182 -17.855 1.00 98.00 252 VAL A C 1
ATOM 2023 O O . VAL A 1 252 ? 12.548 4.113 -17.136 1.00 98.00 252 VAL A O 1
ATOM 2026 N N . TYR A 1 253 ? 11.158 3.177 -18.638 1.00 97.25 253 TYR A N 1
ATOM 2027 C CA . TYR A 1 253 ? 11.864 1.900 -18.724 1.00 97.25 253 TYR A CA 1
ATOM 2028 C C . TYR A 1 253 ? 12.484 1.678 -20.104 1.00 97.25 253 TYR A C 1
ATOM 2030 O O . TYR A 1 253 ? 11.766 1.530 -21.096 1.00 97.25 253 TYR A O 1
ATOM 2038 N N . ASP A 1 254 ? 13.813 1.600 -20.160 1.00 94.44 254 ASP A N 1
ATOM 2039 C CA . ASP A 1 254 ? 14.559 1.209 -21.353 1.00 94.44 254 ASP A CA 1
ATOM 2040 C C . ASP A 1 254 ? 14.943 -0.273 -21.292 1.00 94.44 254 ASP A C 1
ATOM 2042 O O . ASP A 1 254 ? 15.917 -0.684 -20.657 1.00 94.44 254 ASP A O 1
ATOM 2046 N N . ARG A 1 255 ? 14.193 -1.094 -22.031 1.00 89.81 255 ARG A N 1
ATOM 2047 C CA . ARG A 1 255 ? 14.442 -2.537 -22.138 1.00 89.81 255 ARG A CA 1
ATOM 2048 C C . ARG A 1 255 ? 15.812 -2.874 -22.742 1.00 89.81 255 ARG A C 1
ATOM 2050 O O . ARG A 1 255 ? 16.282 -3.988 -22.538 1.00 89.81 255 ARG A O 1
ATOM 2057 N N . ARG A 1 256 ? 16.434 -1.973 -23.511 1.00 91.38 256 ARG A N 1
ATOM 2058 C CA . ARG A 1 256 ? 17.747 -2.212 -24.143 1.00 91.38 256 ARG A CA 1
ATOM 2059 C C . ARG A 1 256 ? 18.903 -2.061 -23.158 1.00 91.38 256 ARG A C 1
ATOM 2061 O O . ARG A 1 256 ? 19.971 -2.602 -23.417 1.00 91.38 256 ARG A O 1
ATOM 2068 N N . ALA A 1 257 ? 18.677 -1.342 -22.061 1.00 85.69 257 ALA A N 1
ATOM 2069 C CA . ALA A 1 257 ? 19.641 -1.115 -20.989 1.00 85.69 257 ALA A CA 1
ATOM 2070 C C . ALA A 1 257 ? 19.470 -2.095 -19.809 1.00 85.69 257 ALA A C 1
ATOM 2072 O O . ALA A 1 257 ? 20.070 -1.893 -18.753 1.00 85.69 257 ALA A O 1
ATOM 2073 N N . ARG A 1 258 ? 18.625 -3.124 -19.973 1.00 80.31 258 ARG A N 1
ATOM 2074 C CA . ARG A 1 258 ? 18.456 -4.234 -19.027 1.00 80.31 258 ARG A CA 1
ATOM 2075 C C . ARG A 1 258 ? 19.531 -5.290 -19.253 1.00 80.31 258 ARG A C 1
ATOM 2077 O O . ARG A 1 258 ? 20.066 -5.774 -18.234 1.00 80.31 258 ARG A O 1
#

Radius of gyration: 18.12 Å; chains: 1; bounding box: 44×35×50 Å

Foldseek 3Di:
DLLDDDDDDFDLVLDDPLLVVVLVLQQAQPDPDPDAADPDQKDKHFQFPSCLVQQKDFQGSDCVNQADDDPDQKDWAWEQEPVPRDTWIWIQRPVRGMIHGRNVVCVVQVPFRQFIWMWGHDPDNRYIYIYGAFDPWDWDFAWEWDQDPLAIATDTDTDTDGTDGDRLQGYHYDDPPNLVVSLVVCVVVVPDLLVLLVRQLQRQLVRPPVSKHALNNSQRRSSSRDDDRSSSSSSSLSPAPQWADPDPRITHGDPVSD